Protein AF-0000000087158265 (afdb_homodimer)

Solvent-accessible surface area (backbone atoms only — not comparable to full-atom values): 19692 Å² total; per-residue (Å²): 122,73,77,54,75,58,52,59,52,48,41,54,47,39,35,37,50,38,32,51,54,51,48,52,52,49,49,62,71,27,52,88,71,77,49,52,70,72,49,42,55,53,46,56,50,34,72,73,48,64,52,41,40,54,71,54,51,15,62,76,66,71,44,55,62,67,60,44,49,53,49,48,52,53,36,35,74,72,51,41,32,46,76,43,61,33,90,88,47,64,87,42,45,19,38,30,66,26,80,85,28,44,66,58,49,52,54,49,47,53,52,51,50,52,51,52,51,50,34,50,58,93,57,55,67,69,35,50,50,36,25,43,52,44,39,51,52,28,38,51,37,46,49,56,59,50,64,72,64,51,73,77,72,70,72,74,71,69,72,72,72,68,72,80,73,75,74,69,78,72,74,81,78,132,122,74,75,56,73,58,51,58,52,47,41,56,48,40,35,38,50,38,32,50,54,51,49,53,51,50,49,61,70,27,52,90,71,74,48,52,69,72,51,43,55,54,47,56,51,35,72,74,48,63,52,40,40,54,71,54,49,14,62,75,66,70,45,54,63,67,59,46,48,54,48,48,52,53,36,36,75,70,52,42,33,46,76,43,60,33,90,88,48,64,88,40,45,19,38,30,66,26,81,84,30,45,66,60,48,53,53,49,48,53,52,50,49,52,51,54,50,51,32,51,59,96,57,55,67,69,37,50,51,36,24,42,53,45,39,51,52,28,38,53,36,48,50,57,59,48,64,72,63,51,74,77,74,72,72,75,70,69,72,72,72,69,72,79,72,78,77,73,77,75,70,80,78,130

pLDDT: mean 79.19, std 23.06, range [24.22, 96.56]

Organism: NCBI:txid2511166

Foldseek 3Di:
DPPPVVVVVVVVVVVVVLVVVVLVVVCVVCVVVVAHPVLLLLLLVCLVPPFDWLVVSCVVSVHDSVVSVVSLVVCVVVQQKDWAADPVHRVTITIGGHPVCNVVSVVVNVVVVVVVCVSCPPPDPVRVVVVVVVVVVVVVVVVVVVVVPPPPPPVPPPVPPPPPPPPPPDPPDD/DPPPVVVVVVVVVVVVVLVVVVLVVVCVVCVVVVAHPVLLLLLLVCLVPPFDWLVVSCVVSVHDSVVSVVSLVVCVVVQQKDWAADPVHRVTITIGGHPVCNVVSVVVNVVVVVVVCVSCPPPDPVRVVVVVVVVVVVVVVVVVVVVVPPPPPPVPPPVPPPPPPPPDPPPPDD

InterPro domains:
  IPR000835 MarR-type HTH domain [PF12802] (33-91)
  IPR000835 MarR-type HTH domain [PR00598] (52-68)
  IPR000835 MarR-type HTH domain [PR00598] (69-84)
  IPR000835 MarR-type HTH domain [PR00598] (88-104)
  IPR000835 MarR-type HTH domain [PS50995] (8-144)
  IPR000835 MarR-type HTH domain [SM00347] (28-128)
  IPR023187 Transcriptional regulator MarR-type, conserved site [PS01117] (67-101)
  IPR036388 Winged helix-like DNA-binding domain superfamily [G3DSA:1.10.10.10] (2-147)
  IPR036390 Winged helix DNA-binding domain superfamily [SSF46785] (4-145)

Secondary structure (DSSP, 8-state):
---HHHHHHHHHHHHHHHHHHHHHHHHHHHGGGT--HHHHHHHHHHHHSTTEEHHHHHHHHT--HHHHHHHHHHHHHTTSEEEEE-SS-TTSEEEEE-HHHHHHHHHHHHHHHHHHHHHTTT--HHHHHHHHHHHHHHHHHHHHHHHTT--S----------------------/---HHHHHHHHHHHHHHHHHHHHHHHHHHHGGGT--HHHHHHHHHHHHSTTEEHHHHHHHHT--HHHHHHHHHHHHHTTSEEEEE-SS-TTSEEEEE-HHHHHHHHHHHHHHHHHHHHHTTT--HHHHHHHHHHHHHHHHHHHHHHHTT-------------------------

Sequence (348 aa):
MVEQPDWDLRLGYLIHDVSRLRRMMFDRALAPLGITRSQWWVLAFISRKDGLPQTQLANELDVGKVAVGALIDRLEASGFVLRQADPVDRRVKRVYVTKQARGFLEKLRKETDKFNAKIVNGIDRKQLEAASEALLAMKHNLIAMSDGETPSGANDEEEEAQPAKTRKKKRAAAMVEQPDWDLRLGYLIHDVSRLRRMMFDRALAPLGITRSQWWVLAFISRKDGLPQTQLANELDVGKVAVGALIDRLEASGFVLRQADPVDRRVKRVYVTKQARGFLEKLRKETDKFNAKIVNGIDRKQLEAASEALLAMKHNLIAMSDGETPSGANDEEEEAQPAKTRKKKRAAA

Structure (mmCIF, N/CA/C/O backbone):
data_AF-0000000087158265-model_v1
#
loop_
_entity.id
_entity.type
_entity.pdbx_description
1 polymer 'Transcriptional regulator SlyA'
#
loop_
_atom_site.group_PDB
_atom_site.id
_atom_site.type_symbol
_atom_site.label_atom_id
_atom_site.label_alt_id
_atom_site.label_comp_id
_atom_site.label_asym_id
_atom_site.label_entity_id
_atom_site.label_seq_id
_atom_site.pdbx_PDB_ins_code
_atom_site.Cartn_x
_atom_site.Cartn_y
_atom_site.Cartn_z
_atom_site.occupancy
_atom_site.B_iso_or_equiv
_atom_site.auth_seq_id
_atom_site.auth_comp_id
_atom_site.auth_asym_id
_atom_site.auth_atom_id
_atom_site.pdbx_PDB_model_num
ATOM 1 N N . MET A 1 1 ? -1.457 9.461 27.625 1 24.89 1 MET A N 1
ATOM 2 C CA . MET A 1 1 ? -2.342 9.258 26.484 1 24.89 1 MET A CA 1
ATOM 3 C C . MET A 1 1 ? -1.551 9.25 25.172 1 24.89 1 MET A C 1
ATOM 5 O O . MET A 1 1 ? -0.838 10.203 24.875 1 24.89 1 MET A O 1
ATOM 9 N N . VAL A 1 2 ? -0.815 8.344 24.859 1 34.12 2 VAL A N 1
ATOM 10 C CA . VAL A 1 2 ? 0.158 8.344 23.766 1 34.12 2 VAL A CA 1
ATOM 11 C C . VAL A 1 2 ? -0.365 9.18 22.609 1 34.12 2 VAL A C 1
ATOM 13 O O . VAL A 1 2 ? -1.521 9.039 22.203 1 34.12 2 VAL A O 1
ATOM 16 N N . GLU A 1 3 ? -0.149 10.352 22.516 1 41.91 3 GLU A N 1
ATOM 17 C CA . GLU A 1 3 ? -0.614 11.32 21.531 1 41.91 3 GLU A CA 1
ATOM 18 C C . GLU A 1 3 ? -0.96 10.641 20.203 1 41.91 3 GLU A C 1
ATOM 20 O O . GLU A 1 3 ? -0.087 10.07 19.547 1 41.91 3 GLU A O 1
ATOM 25 N N . GLN A 1 4 ? -2.014 9.766 20.234 1 48 4 GLN A N 1
ATOM 26 C CA . GLN A 1 4 ? -2.779 8.75 19.531 1 48 4 GLN A CA 1
ATOM 27 C C . GLN A 1 4 ? -2.764 9 18.016 1 48 4 GLN A C 1
ATOM 29 O O . GLN A 1 4 ? -2.564 8.07 17.234 1 48 4 GLN A O 1
ATOM 34 N N . PRO A 1 5 ? -3.352 10.312 17.781 1 52.31 5 PRO A N 1
ATOM 35 C CA . PRO A 1 5 ? -3.764 10.531 16.391 1 52.31 5 PRO A CA 1
ATOM 36 C C . PRO A 1 5 ? -2.605 10.406 15.398 1 52.31 5 PRO A C 1
ATOM 38 O O . PRO A 1 5 ? -2.793 9.906 14.281 1 52.31 5 PRO A O 1
ATOM 41 N N . ASP A 1 6 ? -1.264 10.547 16 1 63.97 6 ASP A N 1
ATOM 42 C CA . ASP A 1 6 ? -0.137 10.664 15.086 1 63.97 6 ASP A CA 1
ATOM 43 C C . ASP A 1 6 ? 0.346 9.289 14.633 1 63.97 6 ASP A C 1
ATOM 45 O O . ASP A 1 6 ? 0.754 9.117 13.477 1 63.97 6 ASP A O 1
ATOM 49 N N . TRP A 1 7 ? -0.01 8.375 15.586 1 62.16 7 TRP A N 1
ATOM 50 C CA . TRP A 1 7 ? 0.546 7.074 15.242 1 62.16 7 TRP A CA 1
ATOM 51 C C . TRP A 1 7 ? -0.277 6.398 14.148 1 62.16 7 TRP A C 1
ATOM 53 O O . TRP A 1 7 ? 0.271 5.703 13.289 1 62.16 7 TRP A O 1
ATOM 63 N N . ASP A 1 8 ? -1.667 6.645 14.242 1 68.81 8 ASP A N 1
ATOM 64 C CA . ASP A 1 8 ? -2.553 6.023 13.266 1 68.81 8 ASP A CA 1
ATOM 65 C C . ASP A 1 8 ? -2.287 6.57 11.859 1 68.81 8 ASP A C 1
ATOM 67 O O . ASP A 1 8 ? -2.305 5.82 10.883 1 68.81 8 ASP A O 1
ATOM 71 N N . LEU A 1 9 ? -1.971 7.875 11.93 1 73.12 9 LEU A N 1
ATOM 72 C CA . LEU A 1 9 ? -1.631 8.492 10.656 1 73.12 9 LEU A CA 1
ATOM 73 C C . LEU A 1 9 ? -0.303 7.957 10.125 1 73.12 9 LEU A C 1
ATOM 75 O O . LEU A 1 9 ? -0.178 7.652 8.938 1 73.12 9 LEU A O 1
ATOM 79 N N . ARG A 1 10 ? 0.55 7.777 11.047 1 79.31 10 ARG A N 1
ATOM 80 C CA . ARG A 1 10 ? 1.88 7.309 10.672 1 79.31 10 ARG A CA 1
ATOM 81 C C . ARG A 1 10 ? 1.828 5.875 10.148 1 79.31 10 ARG A C 1
ATOM 83 O O . ARG A 1 10 ? 2.527 5.535 9.195 1 79.31 10 ARG A O 1
ATOM 90 N N . LEU A 1 11 ? 0.935 5.039 10.773 1 89.31 11 LEU A N 1
ATOM 91 C CA . LEU A 1 11 ? 0.813 3.654 10.328 1 89.31 11 LEU A CA 1
ATOM 92 C C . LEU A 1 11 ? 0.243 3.584 8.914 1 89.31 11 LEU A C 1
ATOM 94 O O . LEU A 1 11 ? 0.73 2.816 8.086 1 89.31 11 LEU A O 1
ATOM 98 N N . GLY A 1 12 ? -0.76 4.422 8.641 1 90.38 12 GLY A N 1
ATOM 99 C CA . GLY A 1 12 ? -1.324 4.477 7.301 1 90.38 12 GLY A CA 1
ATOM 100 C C . GLY A 1 12 ? -0.311 4.875 6.242 1 90.38 12 GLY A C 1
ATOM 101 O O . GLY A 1 12 ? -0.263 4.273 5.168 1 90.38 12 GLY A O 1
ATOM 102 N N . TYR A 1 13 ? 0.513 5.758 6.602 1 87 13 TYR A N 1
ATOM 103 C CA . TYR A 1 13 ? 1.537 6.223 5.672 1 87 13 TYR A CA 1
ATOM 104 C C . TYR A 1 13 ? 2.609 5.164 5.465 1 87 13 TYR A C 1
ATOM 106 O O . TYR A 1 13 ? 3.082 4.961 4.344 1 87 13 TYR A O 1
ATOM 114 N N . LEU A 1 14 ? 2.984 4.484 6.539 1 91.75 14 LEU A N 1
ATOM 115 C CA . LEU A 1 14 ? 3.975 3.42 6.422 1 91.75 14 LEU A CA 1
ATOM 116 C C . LEU A 1 14 ? 3.471 2.307 5.508 1 91.75 14 LEU A C 1
ATOM 118 O O . LEU A 1 14 ? 4.223 1.797 4.672 1 91.75 14 LEU A O 1
ATOM 122 N N . ILE A 1 15 ? 2.188 1.992 5.699 1 95.69 15 ILE A N 1
ATOM 123 C CA . ILE A 1 15 ? 1.583 0.972 4.852 1 95.69 15 ILE A CA 1
ATOM 124 C C . ILE A 1 15 ? 1.64 1.415 3.391 1 95.69 15 ILE A C 1
ATOM 126 O O . ILE A 1 15 ? 2.025 0.638 2.514 1 95.69 15 ILE A O 1
ATOM 130 N N . HIS A 1 16 ? 1.34 2.619 3.166 1 93.19 16 HIS A N 1
ATOM 131 C CA . HIS A 1 16 ? 1.361 3.184 1.821 1 93.19 16 HIS A CA 1
ATOM 132 C C . HIS A 1 16 ? 2.775 3.197 1.251 1 93.19 16 HIS A C 1
ATOM 134 O O . HIS A 1 16 ? 2.998 2.766 0.117 1 93.19 16 HIS A O 1
ATOM 140 N N . ASP A 1 17 ? 3.727 3.701 1.979 1 91.69 17 ASP A N 1
ATOM 141 C CA . ASP A 1 17 ? 5.102 3.842 1.508 1 91.69 17 ASP A CA 1
ATOM 142 C C . ASP A 1 17 ? 5.707 2.48 1.175 1 91.69 17 ASP A C 1
ATOM 144 O O . ASP A 1 17 ? 6.336 2.314 0.127 1 91.69 17 ASP A O 1
ATOM 148 N N . VAL A 1 18 ? 5.527 1.544 2.084 1 95.81 18 VAL A N 1
ATOM 149 C CA . VAL A 1 18 ? 6.094 0.218 1.867 1 95.81 18 VAL A CA 1
ATOM 150 C C . VAL A 1 18 ? 5.449 -0.429 0.645 1 95.81 18 VAL A C 1
ATOM 152 O O . VAL A 1 18 ? 6.137 -1.028 -0.185 1 95.81 18 VAL A O 1
ATOM 155 N N . SER A 1 19 ? 4.121 -0.304 0.563 1 96.06 19 SER A N 1
ATOM 156 C CA . SER A 1 19 ? 3.43 -0.833 -0.607 1 96.06 19 SER A CA 1
ATOM 157 C C . SER A 1 19 ? 3.965 -0.215 -1.894 1 96.06 19 SER A C 1
ATOM 159 O O . SER A 1 19 ? 4.262 -0.929 -2.855 1 96.06 19 SER A O 1
ATOM 161 N N . ARG A 1 20 ? 4.109 1.07 -1.943 1 93.25 20 ARG A N 1
ATOM 162 C CA . ARG A 1 20 ? 4.586 1.794 -3.117 1 93.25 20 ARG A CA 1
ATOM 163 C C . ARG A 1 20 ? 6.008 1.378 -3.477 1 93.25 20 ARG A C 1
ATOM 165 O O . ARG A 1 20 ? 6.297 1.069 -4.637 1 93.25 20 ARG A O 1
ATOM 172 N N . LEU A 1 21 ? 6.898 1.39 -2.523 1 93.69 21 LEU A N 1
ATOM 173 C CA . LEU A 1 21 ? 8.297 1.051 -2.76 1 93.69 21 LEU A CA 1
ATOM 174 C C . LEU A 1 21 ? 8.438 -0.39 -3.238 1 93.69 21 LEU A C 1
ATOM 176 O O . LEU A 1 21 ? 9.219 -0.675 -4.145 1 93.69 21 LEU A O 1
ATOM 180 N N . ARG A 1 22 ? 7.711 -1.299 -2.613 1 93.62 22 ARG A N 1
ATOM 181 C CA . ARG A 1 22 ? 7.711 -2.688 -3.061 1 93.62 22 ARG A CA 1
ATOM 182 C C . ARG A 1 22 ? 7.242 -2.797 -4.508 1 93.62 22 ARG A C 1
ATOM 184 O O . ARG A 1 22 ? 7.855 -3.498 -5.316 1 93.62 22 ARG A O 1
ATOM 191 N N . ARG A 1 23 ? 6.148 -2.119 -4.809 1 92.44 23 ARG A N 1
ATOM 192 C CA . ARG A 1 23 ? 5.609 -2.143 -6.164 1 92.44 23 ARG A CA 1
ATOM 193 C C . ARG A 1 23 ? 6.641 -1.641 -7.172 1 92.44 23 ARG A C 1
ATOM 195 O O . ARG A 1 23 ? 6.832 -2.248 -8.227 1 92.44 23 ARG A O 1
ATOM 202 N N . MET A 1 24 ? 7.242 -0.582 -6.871 1 91.25 24 MET A N 1
ATOM 203 C CA . MET A 1 24 ? 8.258 -0.01 -7.75 1 91.25 24 MET A CA 1
ATOM 204 C C . MET A 1 24 ? 9.383 -1.004 -7.996 1 91.25 24 MET A C 1
ATOM 206 O O . MET A 1 24 ? 9.844 -1.166 -9.133 1 91.25 24 MET A O 1
ATOM 210 N N . MET A 1 25 ? 9.805 -1.638 -6.973 1 88.62 25 MET A N 1
ATOM 211 C CA . MET A 1 25 ? 10.891 -2.604 -7.078 1 88.62 25 MET A CA 1
ATOM 212 C C . MET A 1 25 ? 10.484 -3.791 -7.949 1 88.62 25 MET A C 1
ATOM 214 O O . MET A 1 25 ? 11.242 -4.219 -8.82 1 88.62 25 MET A O 1
ATOM 218 N N . PHE A 1 26 ? 9.32 -4.293 -7.727 1 89.19 26 PHE A N 1
ATOM 219 C CA . PHE A 1 26 ? 8.852 -5.434 -8.5 1 89.19 26 PHE A CA 1
ATOM 220 C C . PHE A 1 26 ? 8.602 -5.039 -9.953 1 89.19 26 PHE A C 1
ATOM 222 O O . PHE A 1 26 ? 8.906 -5.805 -10.867 1 89.19 26 PHE A O 1
ATOM 229 N N . ASP A 1 27 ? 8.039 -3.855 -10.133 1 89.12 27 ASP A N 1
ATOM 230 C CA . ASP A 1 27 ? 7.84 -3.379 -11.492 1 89.12 27 ASP A CA 1
ATOM 231 C C . ASP A 1 27 ? 9.164 -3.324 -12.258 1 89.12 27 ASP A C 1
ATOM 233 O O . ASP A 1 27 ? 9.242 -3.75 -13.406 1 89.12 27 ASP A O 1
ATOM 237 N N . ARG A 1 28 ? 10.117 -2.844 -11.57 1 86.56 28 ARG A N 1
ATOM 238 C CA . ARG A 1 28 ? 11.438 -2.758 -12.188 1 86.56 28 ARG A CA 1
ATOM 239 C C . ARG A 1 28 ? 11.984 -4.145 -12.516 1 86.56 28 ARG A C 1
ATOM 241 O O . ARG A 1 28 ? 12.539 -4.359 -13.594 1 86.56 28 ARG A O 1
ATOM 248 N N . ALA A 1 29 ? 11.828 -5.074 -11.625 1 83.38 29 ALA A N 1
ATOM 249 C CA . ALA A 1 29 ? 12.352 -6.426 -11.797 1 83.38 29 ALA A CA 1
ATOM 250 C C . ALA A 1 29 ? 11.594 -7.18 -12.883 1 83.38 29 ALA A C 1
ATOM 252 O O . ALA A 1 29 ? 12.172 -8.008 -13.594 1 83.38 29 ALA A O 1
ATOM 253 N N . LEU A 1 30 ? 10.281 -6.883 -13.078 1 86.69 30 LEU A N 1
ATOM 254 C CA . LEU A 1 30 ? 9.422 -7.668 -13.953 1 86.69 30 LEU A CA 1
ATOM 255 C C . LEU A 1 30 ? 9.336 -7.031 -15.336 1 86.69 30 LEU A C 1
ATOM 257 O O . LEU A 1 30 ? 8.953 -7.691 -16.312 1 86.69 30 LEU A O 1
ATOM 261 N N . ALA A 1 31 ? 9.781 -5.773 -15.438 1 86.88 31 ALA A N 1
ATOM 262 C CA . ALA A 1 31 ? 9.648 -5.004 -16.672 1 86.88 31 ALA A CA 1
ATOM 263 C C . ALA A 1 31 ? 10.336 -5.711 -17.844 1 86.88 31 ALA A C 1
ATOM 265 O O . ALA A 1 31 ? 9.742 -5.902 -18.906 1 86.88 31 ALA A O 1
ATOM 266 N N . PRO A 1 32 ? 11.5 -6.199 -17.656 1 84.19 32 PRO A N 1
ATOM 267 C CA . PRO A 1 32 ? 12.18 -6.848 -18.781 1 84.19 32 PRO A CA 1
ATOM 268 C C . PRO A 1 32 ? 11.477 -8.125 -19.234 1 84.19 32 PRO A C 1
ATOM 270 O O . PRO A 1 32 ? 11.719 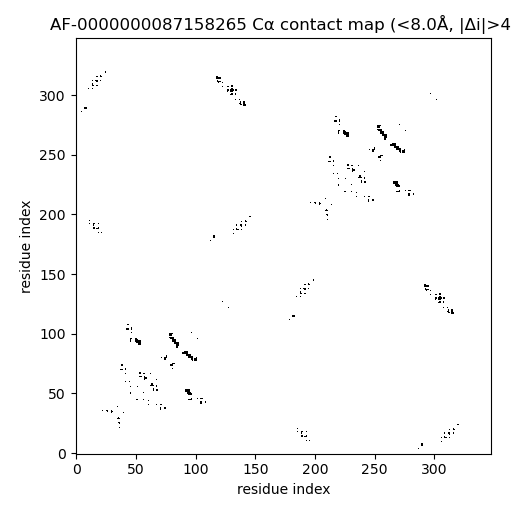-8.609 -20.344 1 84.19 32 PRO A O 1
ATOM 273 N N . LEU A 1 33 ? 10.57 -8.672 -18.453 1 81.75 33 LEU A N 1
ATOM 274 C CA . LEU A 1 33 ? 9.938 -9.953 -18.719 1 81.75 33 LEU A CA 1
ATOM 275 C C . LEU A 1 33 ? 8.555 -9.758 -19.344 1 81.75 33 LEU A C 1
ATOM 277 O O . LEU A 1 33 ? 7.922 -10.727 -19.766 1 81.75 33 LEU A O 1
ATOM 281 N N . GLY A 1 34 ? 8.086 -8.508 -19.328 1 84 34 GLY A N 1
ATOM 282 C CA . GLY A 1 34 ? 6.77 -8.227 -19.859 1 84 34 GLY A CA 1
ATOM 283 C C . GLY A 1 34 ? 5.645 -8.789 -19 1 84 34 GLY A C 1
ATOM 284 O O . GLY A 1 34 ? 4.57 -9.102 -19.516 1 84 34 GLY A O 1
ATOM 285 N N . ILE A 1 35 ? 5.852 -9.156 -17.781 1 87.12 35 ILE A N 1
ATOM 286 C CA . ILE A 1 35 ? 4.879 -9.688 -16.828 1 87.12 35 ILE A CA 1
ATOM 287 C C . ILE A 1 35 ? 4.516 -8.609 -15.812 1 87.12 35 ILE A C 1
ATOM 289 O O . ILE A 1 35 ? 5.391 -7.926 -15.273 1 87.12 35 ILE A O 1
ATOM 293 N N . THR A 1 36 ? 3.229 -8.414 -15.578 1 88.38 36 THR A N 1
ATOM 294 C CA . THR A 1 36 ? 2.777 -7.469 -14.562 1 88.38 36 THR A CA 1
ATOM 295 C C . THR A 1 36 ? 2.869 -8.078 -13.172 1 88.38 36 THR A C 1
ATOM 297 O O . THR A 1 36 ? 3.029 -9.297 -13.031 1 88.38 36 THR A O 1
ATOM 300 N N . ARG A 1 37 ? 2.756 -7.262 -12.211 1 88.38 37 ARG A N 1
ATOM 301 C CA . ARG A 1 37 ? 2.795 -7.734 -10.836 1 88.38 37 ARG A CA 1
ATOM 302 C C . ARG A 1 37 ? 1.629 -8.672 -10.539 1 88.38 37 ARG A C 1
ATOM 304 O O . ARG A 1 37 ? 1.789 -9.672 -9.836 1 88.38 37 ARG A O 1
ATOM 311 N N . SER A 1 38 ? 0.475 -8.305 -11.086 1 87 38 SER A N 1
ATOM 312 C CA . SER A 1 38 ? -0.695 -9.148 -10.867 1 87 38 SER A CA 1
ATOM 313 C C . SER A 1 38 ? -0.513 -10.523 -11.508 1 87 38 SER A C 1
ATOM 315 O O . SER A 1 38 ? -0.907 -11.539 -10.93 1 87 38 SER A O 1
ATOM 317 N N . GLN A 1 39 ? 0.058 -10.484 -12.648 1 87.94 39 GLN A N 1
ATOM 318 C CA . GLN A 1 39 ? 0.358 -11.75 -13.312 1 87.94 39 GLN A CA 1
ATOM 319 C C . GLN A 1 39 ? 1.394 -12.547 -12.531 1 87.94 39 GLN A C 1
ATOM 321 O O . GLN A 1 39 ? 1.263 -13.766 -12.383 1 87.94 39 GLN A O 1
ATOM 326 N N . TRP A 1 40 ? 2.352 -11.867 -12.062 1 88.25 40 TRP A N 1
ATOM 327 C CA . TRP A 1 40 ? 3.393 -12.531 -11.281 1 88.25 40 TRP A CA 1
ATOM 328 C C . TRP A 1 40 ? 2.809 -13.164 -10.023 1 88.25 40 TRP A C 1
ATOM 330 O O . TRP A 1 40 ? 3.176 -14.289 -9.656 1 88.25 40 TRP A O 1
ATOM 340 N N . TRP A 1 41 ? 1.959 -12.445 -9.422 1 84.62 41 TRP A N 1
ATOM 341 C CA . TRP A 1 41 ? 1.339 -12.953 -8.203 1 84.62 41 TRP A CA 1
ATOM 342 C C . TRP A 1 41 ? 0.674 -14.305 -8.453 1 84.62 41 TRP A C 1
ATOM 344 O O . TRP A 1 41 ? 0.888 -15.258 -7.699 1 84.62 41 TRP A O 1
ATOM 354 N N . VAL A 1 42 ? -0.017 -14.391 -9.477 1 86.69 42 VAL A N 1
ATOM 355 C CA . VAL A 1 42 ? -0.711 -15.625 -9.82 1 86.69 42 VAL A CA 1
ATOM 356 C C . VAL A 1 42 ? 0.304 -16.703 -10.227 1 86.69 42 VAL A C 1
ATOM 358 O O . VAL A 1 42 ? 0.229 -17.844 -9.766 1 86.69 42 VAL A O 1
ATOM 361 N N . LEU A 1 43 ? 1.269 -16.281 -10.969 1 89.5 43 LEU A N 1
ATOM 362 C CA . LEU A 1 43 ? 2.281 -17.203 -11.469 1 89.5 43 LEU A CA 1
ATOM 363 C C . LEU A 1 43 ? 3.121 -17.766 -10.328 1 89.5 43 LEU A C 1
ATOM 365 O O . LEU A 1 43 ? 3.471 -18.953 -10.328 1 89.5 43 LEU A O 1
ATOM 369 N N . ALA A 1 44 ? 3.436 -16.875 -9.469 1 85.5 44 ALA A N 1
ATOM 370 C CA . ALA A 1 44 ? 4.25 -17.297 -8.328 1 85.5 44 ALA A CA 1
ATOM 371 C C . ALA A 1 44 ? 3.529 -18.344 -7.5 1 85.5 44 ALA A C 1
ATOM 373 O O . ALA A 1 44 ? 4.156 -19.297 -7 1 85.5 44 ALA A O 1
ATOM 374 N N . PHE A 1 45 ? 2.297 -18.156 -7.348 1 83.25 45 PHE A N 1
ATOM 375 C CA . PHE A 1 45 ? 1.512 -19.109 -6.582 1 83.25 45 PHE A CA 1
ATOM 376 C C . PHE A 1 45 ? 1.388 -20.438 -7.332 1 83.25 45 PHE A C 1
ATOM 378 O O . PHE A 1 45 ? 1.599 -21.5 -6.758 1 83.25 45 PHE A O 1
ATOM 385 N N . ILE A 1 46 ? 1.119 -20.391 -8.625 1 86.69 46 ILE A N 1
ATOM 386 C CA . ILE A 1 46 ? 0.951 -21.578 -9.438 1 86.69 46 ILE A CA 1
ATOM 387 C C . ILE A 1 46 ? 2.273 -22.344 -9.523 1 86.69 46 ILE A C 1
ATOM 389 O O . ILE A 1 46 ? 2.291 -23.562 -9.555 1 86.69 46 ILE A O 1
ATOM 393 N N . SER A 1 47 ? 3.332 -21.609 -9.586 1 84.88 47 SER A N 1
ATOM 394 C CA . SER A 1 47 ? 4.652 -22.219 -9.711 1 84.88 47 SER A CA 1
ATOM 395 C C . SER A 1 47 ? 5.008 -23.031 -8.469 1 84.88 47 SER A C 1
ATOM 397 O O . SER A 1 47 ? 5.832 -23.938 -8.531 1 84.88 47 SER A O 1
ATOM 399 N N . ARG A 1 48 ? 4.406 -22.672 -7.363 1 80 48 ARG A N 1
ATOM 400 C CA . ARG A 1 48 ? 4.668 -23.375 -6.109 1 80 48 ARG A CA 1
ATOM 401 C C . ARG A 1 48 ? 3.707 -24.547 -5.922 1 80 48 ARG A C 1
ATOM 403 O O . ARG A 1 48 ? 4.059 -25.547 -5.312 1 80 48 ARG A O 1
ATOM 410 N N . LYS A 1 49 ? 2.496 -24.391 -6.328 1 82.94 49 LYS A N 1
ATOM 411 C CA . LYS A 1 49 ? 1.456 -25.422 -6.277 1 82.94 49 LYS A CA 1
ATOM 412 C C . LYS A 1 49 ? 0.847 -25.641 -7.66 1 82.94 49 LYS A C 1
ATOM 414 O O . LYS A 1 49 ? -0.234 -25.141 -7.961 1 82.94 49 LYS A O 1
ATOM 419 N N . ASP A 1 50 ? 1.533 -26.484 -8.422 1 86.62 50 ASP A N 1
ATOM 420 C CA . ASP A 1 50 ? 1.123 -26.75 -9.797 1 86.62 50 ASP A CA 1
ATOM 421 C C . ASP A 1 50 ? -0.12 -27.641 -9.836 1 86.62 50 ASP A C 1
ATOM 423 O O . ASP A 1 50 ? -0.275 -28.547 -9.016 1 86.62 50 ASP A O 1
ATOM 427 N N . GLY A 1 51 ? -1.032 -27.266 -10.727 1 91.81 51 GLY A N 1
ATOM 428 C CA . GLY A 1 51 ? -2.188 -28.109 -10.969 1 91.81 51 GLY A CA 1
ATOM 429 C C . GLY A 1 51 ? -3.352 -27.812 -10.039 1 91.81 51 GLY A C 1
ATOM 430 O O . GLY A 1 51 ? -4.211 -28.656 -9.812 1 91.81 51 GLY A O 1
ATOM 431 N N . LEU A 1 52 ? -3.402 -26.703 -9.438 1 90.88 52 LEU A N 1
ATOM 432 C CA . LEU A 1 52 ? -4.527 -26.312 -8.594 1 90.88 52 LEU A CA 1
ATOM 433 C C . LEU A 1 52 ? -5.75 -25.969 -9.445 1 90.88 52 LEU A C 1
ATOM 435 O O . LEU A 1 52 ? -5.617 -25.375 -10.516 1 90.88 52 LEU A O 1
ATOM 439 N N . PRO A 1 53 ? -6.938 -26.344 -8.875 1 94.44 53 PRO A N 1
ATOM 440 C CA . PRO A 1 53 ? -8.148 -25.844 -9.523 1 94.44 53 PRO A CA 1
ATOM 441 C C . PRO A 1 53 ? -8.227 -24.312 -9.539 1 94.44 53 PRO A C 1
ATOM 443 O O . PRO A 1 53 ? -7.797 -23.656 -8.586 1 94.44 53 PRO A O 1
ATOM 446 N N . GLN A 1 54 ? -8.742 -23.766 -10.625 1 92.69 54 GLN A N 1
ATOM 447 C CA . GLN A 1 54 ? -8.867 -22.328 -10.75 1 92.69 54 GLN A CA 1
ATOM 448 C C . GLN A 1 54 ? -9.617 -21.734 -9.57 1 92.69 54 GLN A C 1
ATOM 450 O O . GLN A 1 54 ? -9.258 -20.656 -9.07 1 92.69 54 GLN A O 1
ATOM 455 N N . THR A 1 55 ? -10.641 -22.422 -9.109 1 91 55 THR A N 1
ATOM 456 C CA . THR A 1 55 ? -11.445 -21.953 -7.984 1 91 55 THR A CA 1
ATOM 457 C C . THR A 1 55 ? -10.609 -21.891 -6.711 1 91 55 THR A C 1
ATOM 459 O O . THR A 1 55 ? -10.742 -20.953 -5.922 1 91 55 THR A O 1
ATOM 462 N N . GLN A 1 56 ? -9.805 -22.828 -6.516 1 90.19 56 GLN A N 1
ATOM 463 C CA . GLN A 1 56 ? -8.922 -22.859 -5.352 1 90.19 56 GLN A CA 1
ATOM 464 C C . GLN A 1 56 ? -7.871 -21.75 -5.438 1 90.19 56 GLN A C 1
ATOM 466 O O . GLN A 1 56 ? -7.504 -21.156 -4.422 1 90.19 56 GLN A O 1
ATOM 471 N N . LEU A 1 57 ? -7.387 -21.516 -6.641 1 88.31 57 LEU A N 1
ATOM 472 C CA . LEU A 1 57 ? -6.43 -20.438 -6.852 1 88.31 57 LEU A CA 1
ATOM 473 C C . LEU A 1 57 ? -7.02 -19.094 -6.434 1 88.31 57 LEU A C 1
ATOM 475 O O . LEU A 1 57 ? -6.348 -18.297 -5.773 1 88.31 57 LEU A O 1
ATOM 479 N N . ALA A 1 58 ? -8.266 -18.875 -6.789 1 88.06 58 ALA A N 1
ATOM 480 C CA . ALA A 1 58 ? -8.961 -17.641 -6.406 1 88.06 58 ALA A CA 1
ATOM 481 C C . ALA A 1 58 ? -9.039 -17.5 -4.891 1 88.06 58 ALA A C 1
ATOM 483 O O . ALA A 1 58 ? -8.781 -16.438 -4.344 1 88.06 58 ALA A O 1
ATOM 484 N N . ASN A 1 59 ? -9.312 -18.578 -4.191 1 84.44 59 ASN A N 1
ATOM 485 C CA . ASN A 1 59 ? -9.422 -18.609 -2.736 1 84.44 59 ASN A CA 1
ATOM 486 C C . ASN A 1 59 ? -8.07 -18.344 -2.068 1 84.44 59 ASN A C 1
ATOM 488 O O . ASN A 1 59 ? -7.984 -17.547 -1.133 1 84.44 59 ASN A O 1
ATOM 492 N N . GLU A 1 60 ? -7.074 -18.984 -2.607 1 80.31 60 GLU A N 1
ATOM 493 C CA . GLU A 1 60 ? -5.738 -18.859 -2.031 1 80.31 60 GLU A CA 1
ATOM 494 C C . GLU A 1 60 ? -5.191 -17.453 -2.213 1 80.31 60 GLU A C 1
ATOM 496 O O . GLU A 1 60 ? -4.473 -16.938 -1.349 1 80.31 60 GLU A O 1
ATOM 501 N N . LEU A 1 61 ? -5.496 -16.844 -3.307 1 79.69 61 LEU A N 1
ATOM 502 C CA . LEU A 1 61 ? -4.988 -15.516 -3.629 1 79.69 61 LEU A CA 1
ATOM 503 C C . LEU A 1 61 ? -5.902 -14.43 -3.068 1 79.69 61 LEU A C 1
ATOM 505 O O . LEU A 1 61 ? -5.562 -13.242 -3.1 1 79.69 61 LEU A O 1
ATOM 509 N N . ASP A 1 62 ? -7.004 -14.875 -2.547 1 76.88 62 ASP A N 1
ATOM 510 C CA . ASP A 1 62 ? -8.016 -13.953 -2.029 1 76.88 62 ASP A CA 1
ATOM 511 C C . ASP A 1 62 ? -8.406 -12.922 -3.08 1 76.88 62 ASP A C 1
ATOM 513 O O . ASP A 1 62 ? -8.398 -11.719 -2.811 1 76.88 62 ASP A O 1
ATOM 517 N N . VAL A 1 63 ? -8.625 -13.406 -4.219 1 77.31 63 VAL A N 1
ATOM 518 C CA . VAL A 1 63 ? -9.078 -12.609 -5.352 1 77.31 63 VAL A CA 1
ATOM 519 C C . VAL A 1 63 ? -10.359 -13.203 -5.93 1 77.31 63 VAL A C 1
ATOM 521 O O . VAL A 1 63 ? -10.617 -14.398 -5.77 1 77.31 63 VAL A O 1
ATOM 524 N N . GLY A 1 64 ? -11.203 -12.367 -6.48 1 82.12 64 GLY A N 1
ATOM 525 C CA . GLY A 1 64 ? -12.43 -12.836 -7.098 1 82.12 64 GLY A CA 1
ATOM 526 C C . GLY A 1 64 ? -12.188 -13.805 -8.242 1 82.12 64 GLY A C 1
ATOM 527 O O . GLY A 1 64 ? -11.195 -13.688 -8.961 1 82.12 64 GLY A O 1
ATOM 528 N N . LYS A 1 65 ? -13.141 -14.711 -8.406 1 89.56 65 LYS A N 1
ATOM 529 C CA . LYS A 1 65 ? -13.047 -15.734 -9.438 1 89.56 65 LYS A CA 1
ATOM 530 C C . LYS A 1 65 ? -12.93 -15.117 -10.828 1 89.56 65 LYS A C 1
ATOM 532 O O . LYS A 1 65 ? -12.148 -15.586 -11.656 1 89.56 65 LYS A O 1
ATOM 537 N N . VAL A 1 66 ? -13.641 -14.094 -11.016 1 89.19 66 VAL A N 1
ATOM 538 C CA . VAL A 1 66 ? -13.656 -13.422 -12.312 1 89.19 66 VAL A CA 1
ATOM 539 C C . VAL A 1 66 ? -12.281 -12.828 -12.594 1 89.19 66 VAL A C 1
ATOM 541 O O . VAL A 1 66 ? -11.734 -13.008 -13.688 1 89.19 66 VAL A O 1
ATOM 544 N N . ALA A 1 67 ? -11.68 -12.203 -11.617 1 88.56 67 ALA A N 1
ATOM 545 C CA . ALA A 1 67 ? -10.383 -11.547 -11.773 1 88.56 67 ALA A CA 1
ATOM 546 C C . ALA A 1 67 ? -9.281 -12.578 -12 1 88.56 67 ALA A C 1
ATOM 548 O O . ALA A 1 67 ? -8.414 -12.383 -12.859 1 88.56 67 ALA A O 1
ATOM 549 N N . VAL A 1 68 ? -9.352 -13.625 -11.312 1 91.44 68 VAL A N 1
ATOM 550 C CA . VAL A 1 68 ? -8.352 -14.672 -11.469 1 91.44 68 VAL A CA 1
ATOM 551 C C . VAL A 1 68 ? -8.461 -15.305 -12.859 1 91.44 68 VAL A C 1
ATOM 553 O O . VAL A 1 68 ? -7.449 -15.602 -13.492 1 91.44 68 VAL A O 1
ATOM 556 N N . GLY A 1 69 ? -9.68 -15.523 -13.312 1 94.06 69 GLY A N 1
ATOM 557 C CA . GLY A 1 69 ? -9.891 -16.062 -14.648 1 94.06 69 GLY A CA 1
ATOM 558 C C . GLY A 1 69 ? -9.258 -15.203 -15.734 1 94.06 69 GLY A C 1
ATOM 559 O O . GLY A 1 69 ? -8.594 -15.727 -16.625 1 94.06 69 GLY A O 1
ATOM 560 N N . ALA A 1 70 ? -9.508 -13.914 -15.578 1 94.44 70 ALA A N 1
ATOM 561 C CA . ALA A 1 70 ? -8.945 -12.984 -16.547 1 94.44 70 ALA A CA 1
ATOM 562 C C . ALA A 1 70 ? -7.422 -13.023 -16.531 1 94.44 70 ALA A C 1
ATOM 564 O O . ALA A 1 70 ? -6.777 -12.953 -17.578 1 94.44 70 ALA A O 1
ATOM 565 N N . LEU A 1 71 ? -6.871 -13.102 -15.398 1 92.94 71 LEU A N 1
ATOM 566 C CA . LEU A 1 71 ? -5.422 -13.18 -15.266 1 92.94 71 LEU A CA 1
ATOM 567 C C . LEU A 1 71 ? -4.883 -14.469 -15.875 1 92.94 71 LEU A C 1
ATOM 569 O O . LEU A 1 71 ? -3.865 -14.453 -16.578 1 92.94 71 LEU A O 1
ATOM 573 N N . ILE A 1 72 ? -5.578 -15.516 -15.648 1 94.25 72 ILE A N 1
ATOM 574 C CA . ILE A 1 72 ? -5.164 -16.797 -16.188 1 94.25 72 ILE A CA 1
ATOM 575 C C . ILE A 1 72 ? -5.277 -16.781 -17.703 1 94.25 72 ILE A C 1
ATOM 577 O O . ILE A 1 72 ? -4.418 -17.328 -18.406 1 94.25 72 ILE A O 1
ATOM 581 N N . ASP A 1 73 ? -6.371 -16.141 -18.234 1 95.5 73 ASP A N 1
ATOM 582 C CA . ASP A 1 73 ? -6.527 -15.992 -19.672 1 95.5 73 ASP A CA 1
ATOM 583 C C . ASP A 1 73 ? -5.297 -15.328 -20.297 1 95.5 73 ASP A C 1
ATOM 585 O O . ASP A 1 73 ? -4.766 -15.805 -21.297 1 95.5 73 ASP A O 1
ATOM 589 N N . ARG A 1 74 ? -4.824 -14.328 -19.672 1 93.94 74 ARG A N 1
ATOM 590 C CA . ARG A 1 74 ? -3.672 -13.586 -20.172 1 93.94 74 ARG A CA 1
ATOM 591 C C . ARG A 1 74 ? -2.398 -14.422 -20.078 1 93.94 74 ARG A C 1
ATOM 593 O O . ARG A 1 74 ? -1.588 -14.422 -21.016 1 93.94 74 ARG A O 1
ATOM 600 N N . LEU A 1 75 ? -2.223 -15.125 -19.031 1 94.06 75 LEU A N 1
ATOM 601 C CA . LEU A 1 75 ? -1.039 -15.953 -18.828 1 94.06 75 LEU A CA 1
ATOM 602 C C . LEU A 1 75 ? -1.03 -17.125 -19.797 1 94.06 75 LEU A C 1
ATOM 604 O O . LEU A 1 75 ? 0.034 -17.562 -20.25 1 94.06 75 LEU A O 1
ATOM 608 N N . GLU A 1 76 ? -2.209 -17.672 -20.031 1 95.56 76 GLU A N 1
ATOM 609 C CA . GLU A 1 76 ? -2.33 -18.734 -21.031 1 95.56 76 GLU A CA 1
ATOM 610 C C . GLU A 1 76 ? -1.988 -18.234 -22.422 1 95.56 76 GLU A C 1
ATOM 612 O O . GLU A 1 76 ? -1.256 -18.891 -23.172 1 95.56 76 GLU A O 1
ATOM 617 N N . ALA A 1 77 ? -2.516 -17.078 -22.75 1 94.81 77 ALA A N 1
ATOM 618 C CA . ALA A 1 77 ? -2.246 -16.453 -24.047 1 94.81 77 ALA A CA 1
ATOM 619 C C . ALA A 1 77 ? -0.754 -16.203 -24.234 1 94.81 77 ALA A C 1
ATOM 621 O O . ALA A 1 77 ? -0.232 -16.312 -25.344 1 94.81 77 ALA A O 1
ATOM 622 N N . SER A 1 78 ? -0.015 -15.969 -23.156 1 91.94 78 SER A N 1
ATOM 623 C CA . SER A 1 78 ? 1.411 -15.664 -23.219 1 91.94 78 SER A CA 1
ATOM 624 C C . SER A 1 78 ? 2.25 -16.938 -23.094 1 91.94 78 SER A C 1
ATOM 626 O O . SER A 1 78 ? 3.482 -16.875 -23.125 1 91.94 78 SER A O 1
ATOM 628 N N . GLY A 1 79 ? 1.59 -18.062 -22.875 1 93.69 79 GLY A N 1
ATOM 629 C CA . GLY A 1 79 ? 2.266 -19.359 -22.906 1 93.69 79 GLY A CA 1
ATOM 630 C C . GLY A 1 79 ? 2.869 -19.75 -21.578 1 93.69 79 GLY A C 1
ATOM 631 O O . GLY A 1 79 ? 3.648 -20.703 -21.5 1 93.69 79 GLY A O 1
ATOM 632 N N . PHE A 1 80 ? 2.504 -19.062 -20.484 1 94.12 80 PHE A N 1
ATOM 633 C CA . PHE A 1 80 ? 3.1 -19.344 -19.188 1 94.12 80 PHE A CA 1
ATOM 634 C C . PHE A 1 80 ? 2.361 -20.484 -18.484 1 94.12 80 PHE A C 1
ATOM 636 O O . PHE A 1 80 ? 2.967 -21.266 -17.75 1 94.12 80 PHE A O 1
ATOM 643 N N . VAL A 1 81 ? 1.02 -20.5 -18.75 1 95.94 81 VAL A N 1
ATOM 644 C CA . VAL A 1 81 ? 0.234 -21.531 -18.078 1 95.94 81 VAL A CA 1
ATOM 645 C C . VAL A 1 81 ? -0.683 -22.219 -19.094 1 95.94 81 VAL A C 1
ATOM 647 O O . VAL A 1 81 ? -0.855 -21.734 -20.219 1 95.94 81 VAL A O 1
ATOM 650 N N . LEU A 1 82 ? -1.17 -23.328 -18.781 1 96.38 82 LEU A N 1
ATOM 651 C CA . LEU A 1 82 ? -2.189 -24.047 -19.531 1 96.38 82 LEU A CA 1
ATOM 652 C C . LEU A 1 82 ? -3.242 -24.641 -18.594 1 96.38 82 LEU A C 1
ATOM 654 O O . LEU A 1 82 ? -2.932 -25.016 -17.469 1 96.38 82 LEU A O 1
ATOM 658 N N . ARG A 1 83 ? -4.434 -24.656 -19.047 1 96.44 83 ARG A N 1
ATOM 659 C CA . ARG A 1 83 ? -5.527 -25.25 -18.281 1 96.44 83 ARG A CA 1
ATOM 660 C C . ARG A 1 83 ? -5.863 -26.641 -18.797 1 96.44 83 ARG A C 1
ATOM 662 O O . ARG A 1 83 ? -5.863 -26.875 -20.016 1 96.44 83 ARG A O 1
ATOM 669 N N . GLN A 1 84 ? -6.066 -27.531 -17.875 1 96 84 GLN A N 1
ATOM 670 C CA . GLN A 1 84 ? -6.48 -28.875 -18.219 1 96 84 GLN A CA 1
ATOM 671 C C . GLN A 1 84 ? -7.652 -29.328 -17.359 1 96 84 GLN A C 1
ATOM 673 O O . GLN A 1 84 ? -7.711 -29.016 -16.172 1 96 84 GLN A O 1
ATOM 678 N N . ALA A 1 85 ? -8.492 -30.109 -17.938 1 95.75 85 ALA A N 1
ATOM 679 C CA . ALA A 1 85 ? -9.617 -30.656 -17.188 1 95.75 85 ALA A CA 1
ATOM 680 C C . ALA A 1 85 ? -9.133 -31.672 -16.156 1 95.75 85 ALA A C 1
ATOM 682 O O . ALA A 1 85 ? -8.234 -32.469 -16.422 1 95.75 85 ALA A O 1
ATOM 683 N N . ASP A 1 86 ? -9.703 -31.578 -14.938 1 94.38 86 ASP A N 1
ATOM 684 C CA . ASP A 1 86 ? -9.422 -32.562 -13.906 1 94.38 86 ASP A CA 1
ATOM 685 C C . ASP A 1 86 ? -9.797 -33.969 -14.367 1 94.38 86 ASP A C 1
ATOM 687 O O . ASP A 1 86 ? -10.859 -34.156 -14.961 1 94.38 86 ASP A O 1
ATOM 691 N N . PRO A 1 87 ? -8.914 -34.875 -14.117 1 93.06 87 PRO A N 1
ATOM 692 C CA . PRO A 1 87 ? -9.164 -36.219 -14.609 1 93.06 87 PRO A CA 1
ATOM 693 C C . PRO A 1 87 ? -10.391 -36.875 -13.969 1 93.06 87 PRO A C 1
ATOM 695 O O . PRO A 1 87 ? -11.023 -37.75 -14.57 1 93.06 87 PRO A O 1
ATOM 698 N N . VAL A 1 88 ? -10.656 -36.5 -12.773 1 94.56 88 VAL A N 1
ATOM 699 C CA . VAL A 1 88 ? -11.758 -37.125 -12.023 1 94.56 88 VAL A CA 1
ATOM 700 C C . VAL A 1 88 ? -13.039 -36.312 -12.258 1 94.56 88 VAL A C 1
ATOM 702 O O . VAL A 1 88 ? -14.102 -36.906 -12.5 1 94.56 88 VAL A O 1
ATOM 705 N N . ASP A 1 89 ? -12.977 -35.031 -12.172 1 95.12 89 ASP A N 1
ATOM 706 C CA . ASP A 1 89 ? -14.094 -34.125 -12.414 1 95.12 89 ASP A CA 1
ATOM 707 C C . ASP A 1 89 ? -13.781 -33.156 -13.547 1 95.12 89 ASP A C 1
ATOM 709 O O . ASP A 1 89 ? -13.188 -32.094 -13.312 1 95.12 89 ASP A O 1
ATOM 713 N N . ARG A 1 90 ? -14.289 -33.375 -14.742 1 93.38 90 ARG A N 1
ATOM 714 C CA . ARG A 1 90 ? -13.922 -32.656 -15.953 1 93.38 90 ARG A CA 1
ATOM 715 C C . ARG A 1 90 ? -14.438 -31.219 -15.914 1 93.38 90 ARG A C 1
ATOM 717 O O . ARG A 1 90 ? -13.984 -30.359 -16.688 1 93.38 90 ARG A O 1
ATOM 724 N N . ARG A 1 91 ? -15.336 -30.922 -15.039 1 93.12 91 ARG A N 1
ATOM 725 C CA . ARG A 1 91 ? -15.852 -29.562 -14.891 1 93.12 91 ARG A CA 1
ATOM 726 C C . ARG A 1 91 ? -14.844 -28.672 -14.188 1 93.12 91 ARG A C 1
ATOM 728 O O . ARG A 1 91 ? -14.93 -27.438 -14.266 1 93.12 91 ARG A O 1
ATOM 735 N N . VAL A 1 92 ? -13.969 -29.328 -13.547 1 94.56 92 VAL A N 1
ATOM 736 C CA . VAL A 1 92 ? -12.938 -28.594 -12.82 1 94.56 92 VAL A CA 1
ATOM 737 C C . VAL A 1 92 ? -11.727 -28.375 -13.727 1 94.56 92 VAL A C 1
ATOM 739 O O . VAL A 1 92 ? -11.195 -29.312 -14.312 1 94.56 92 VAL A O 1
ATOM 742 N N . LYS A 1 93 ? -11.367 -27.094 -13.875 1 95.5 93 LYS A N 1
ATOM 743 C CA . LYS A 1 93 ? -10.172 -26.781 -14.648 1 95.5 93 LYS A CA 1
ATOM 744 C C . LYS A 1 93 ? -8.969 -26.547 -13.742 1 95.5 93 LYS A C 1
ATOM 746 O O . LYS A 1 93 ? -9.023 -25.719 -12.828 1 95.5 93 LYS A O 1
ATOM 751 N N . ARG A 1 94 ? -7.918 -27.297 -14.039 1 96.56 94 ARG A N 1
ATOM 752 C CA . ARG A 1 94 ? -6.668 -27.172 -13.297 1 96.56 94 ARG A CA 1
ATOM 753 C C . ARG A 1 94 ? -5.648 -26.359 -14.078 1 96.56 94 ARG A C 1
ATOM 755 O O . ARG A 1 94 ? -5.559 -26.469 -15.297 1 96.56 94 ARG A O 1
ATOM 762 N N . VAL A 1 95 ? -4.875 -25.578 -13.375 1 96.38 95 VAL A N 1
ATOM 763 C CA . VAL A 1 95 ? -3.932 -24.672 -14.016 1 96.38 95 VAL A CA 1
ATOM 764 C C . VAL A 1 95 ? -2.502 -25.156 -13.781 1 96.38 95 VAL A C 1
ATOM 766 O O . VAL A 1 95 ? -2.098 -25.375 -12.641 1 96.38 95 VAL A O 1
ATOM 769 N N . TYR A 1 96 ? -1.764 -25.328 -14.906 1 95.62 96 TYR A N 1
ATOM 770 C CA . TYR A 1 96 ? -0.389 -25.812 -14.859 1 95.62 96 TYR A CA 1
ATOM 771 C C . TYR A 1 96 ? 0.566 -24.797 -15.492 1 95.62 96 TYR A C 1
ATOM 773 O O . TYR A 1 96 ? 0.198 -24.094 -16.438 1 95.62 96 TYR A O 1
ATOM 781 N N . VAL A 1 97 ? 1.804 -24.812 -14.953 1 94.75 97 VAL A N 1
ATOM 782 C CA . VAL A 1 97 ? 2.865 -24.094 -15.656 1 94.75 97 VAL A CA 1
ATOM 783 C C . VAL A 1 97 ? 3.303 -24.891 -16.875 1 94.75 97 VAL A C 1
ATOM 785 O O . VAL A 1 97 ? 3.451 -26.125 -16.812 1 94.75 97 VAL A O 1
ATOM 788 N N . THR A 1 98 ? 3.482 -24.203 -17.969 1 95.56 98 THR A N 1
ATOM 789 C CA . THR A 1 98 ? 3.943 -24.906 -19.172 1 95.56 98 THR A CA 1
ATOM 790 C C . THR A 1 98 ? 5.387 -25.359 -19 1 95.56 98 THR A C 1
ATOM 792 O O . THR A 1 98 ? 6.152 -24.781 -18.234 1 95.56 98 THR A O 1
ATOM 795 N N . LYS A 1 99 ? 5.75 -26.422 -19.719 1 93 99 LYS A N 1
ATOM 796 C CA . LYS A 1 99 ? 7.117 -26.922 -19.688 1 93 99 LYS A CA 1
ATOM 797 C C . LYS A 1 99 ? 8.117 -25.828 -20.094 1 93 99 LYS A C 1
ATOM 799 O O . LYS A 1 99 ? 9.188 -25.719 -19.516 1 93 99 LYS A O 1
ATOM 804 N N . GLN A 1 100 ? 7.68 -25.016 -21.062 1 91.06 100 GLN A N 1
ATOM 805 C CA . GLN A 1 100 ? 8.531 -23.969 -21.609 1 91.06 100 GLN A CA 1
ATOM 806 C C . GLN A 1 100 ? 8.781 -22.875 -20.578 1 91.06 100 GLN A C 1
ATOM 808 O O . GLN A 1 100 ? 9.828 -22.234 -20.578 1 91.06 100 GLN A O 1
ATOM 813 N N . ALA A 1 101 ? 7.867 -22.734 -19.609 1 91.88 101 ALA A N 1
ATOM 814 C CA . ALA A 1 101 ? 7.949 -21.594 -18.688 1 91.88 101 ALA A CA 1
ATOM 815 C C . ALA A 1 101 ? 8.609 -22 -17.375 1 91.88 101 ALA A C 1
ATOM 817 O O . ALA A 1 101 ? 8.984 -21.156 -16.578 1 91.88 101 ALA A O 1
ATOM 818 N N . ARG A 1 102 ? 8.734 -23.266 -17.141 1 90.75 102 ARG A N 1
ATOM 819 C CA . ARG A 1 102 ? 9.156 -23.781 -15.836 1 90.75 102 ARG A CA 1
ATOM 820 C C . ARG A 1 102 ? 10.531 -23.234 -15.453 1 90.75 102 ARG A C 1
ATOM 822 O O . ARG A 1 102 ? 10.719 -22.75 -14.336 1 90.75 102 ARG A O 1
ATOM 829 N N . GLY A 1 103 ? 11.508 -23.422 -16.375 1 88.25 103 GLY A N 1
ATOM 830 C CA . GLY A 1 103 ? 12.852 -22.938 -16.094 1 88.25 103 GLY A CA 1
ATOM 831 C C . GLY A 1 103 ? 12.898 -21.438 -15.836 1 88.25 103 GLY A C 1
ATOM 832 O O . GLY A 1 103 ? 13.547 -20.984 -14.891 1 88.25 103 GLY A O 1
ATOM 833 N N . PHE A 1 104 ? 12.219 -20.734 -16.656 1 86.69 104 PHE A N 1
ATOM 834 C CA . PHE A 1 104 ? 12.148 -19.281 -16.531 1 86.69 104 PHE A CA 1
ATOM 835 C C . PHE A 1 104 ? 11.508 -18.875 -15.211 1 86.69 104 PHE A C 1
ATOM 837 O O . PHE A 1 104 ? 12.031 -18.031 -14.492 1 86.69 104 PHE A O 1
ATOM 844 N N . LEU A 1 105 ? 10.422 -19.531 -14.805 1 87.12 105 LEU A N 1
ATOM 845 C CA . LEU A 1 105 ? 9.672 -19.172 -13.594 1 87.12 105 LEU A CA 1
ATOM 846 C C . LEU A 1 105 ? 10.461 -19.547 -12.344 1 87.12 105 LEU A C 1
ATOM 848 O O . LEU A 1 105 ? 10.367 -18.859 -11.328 1 87.12 105 LEU A O 1
ATOM 852 N N . GLU A 1 106 ? 11.156 -20.609 -12.422 1 87.25 106 GLU A N 1
ATOM 853 C CA . GLU A 1 106 ? 11.992 -20.984 -11.281 1 87.25 106 GLU A CA 1
ATOM 854 C C . GLU A 1 106 ? 13.055 -19.938 -11.008 1 87.25 106 GLU A C 1
ATOM 856 O O . GLU A 1 106 ? 13.312 -19.594 -9.852 1 87.25 106 GLU A O 1
ATOM 861 N N . LYS A 1 107 ? 13.688 -19.469 -12.062 1 86.31 107 LYS A N 1
ATOM 862 C CA . LYS A 1 107 ? 14.688 -18.422 -11.93 1 86.31 107 LYS A CA 1
ATOM 863 C C . LYS A 1 107 ? 14.062 -17.141 -11.375 1 86.31 107 LYS A C 1
ATOM 865 O O . LYS A 1 107 ? 14.625 -16.5 -10.477 1 86.31 107 LYS A O 1
ATOM 870 N N . LEU A 1 108 ? 12.914 -16.844 -11.898 1 84.69 108 LEU A N 1
ATOM 871 C CA . LEU A 1 108 ? 12.219 -15.633 -11.453 1 84.69 108 LEU A CA 1
ATOM 872 C C . LEU A 1 108 ? 11.82 -15.75 -9.992 1 84.69 108 LEU A C 1
ATOM 874 O O . LEU A 1 108 ? 11.93 -14.789 -9.234 1 84.69 108 LEU A O 1
ATOM 878 N N . ARG A 1 109 ? 11.344 -16.844 -9.617 1 85.5 109 ARG A N 1
ATOM 879 C CA . ARG A 1 109 ? 10.969 -17.094 -8.227 1 85.5 109 ARG A CA 1
ATOM 880 C C . ARG A 1 109 ? 12.156 -16.891 -7.293 1 85.5 109 ARG A C 1
ATOM 882 O O . ARG A 1 109 ? 12.023 -16.297 -6.23 1 85.5 109 ARG A O 1
ATOM 889 N N . LYS A 1 110 ? 13.258 -17.438 -7.688 1 85.62 110 LYS A N 1
ATOM 890 C CA . LYS A 1 110 ? 14.461 -17.297 -6.871 1 85.62 110 LYS A CA 1
ATOM 891 C C . LYS A 1 110 ? 14.844 -15.82 -6.711 1 85.62 110 LYS A C 1
ATOM 893 O O . LYS A 1 110 ? 15.234 -15.391 -5.621 1 85.62 110 LYS A O 1
ATOM 898 N N . GLU A 1 111 ? 14.688 -15.102 -7.793 1 84.31 111 GLU A N 1
ATOM 899 C CA . GLU A 1 111 ? 15.008 -13.68 -7.75 1 84.31 111 GLU A CA 1
ATOM 900 C C . GLU A 1 111 ? 14.047 -12.922 -6.844 1 84.31 111 GLU A C 1
ATOM 902 O O . GLU A 1 111 ? 14.461 -12.07 -6.055 1 84.31 111 GLU A O 1
ATOM 907 N N . THR A 1 112 ? 12.781 -13.227 -6.973 1 85.31 112 THR A N 1
ATOM 908 C CA . THR A 1 112 ? 11.781 -12.555 -6.156 1 85.31 112 THR A CA 1
ATOM 909 C C . THR A 1 112 ? 11.93 -12.938 -4.688 1 85.31 112 THR A C 1
ATOM 911 O O . THR A 1 112 ? 11.727 -12.109 -3.797 1 85.31 112 THR A O 1
ATOM 914 N N . ASP A 1 113 ? 12.281 -1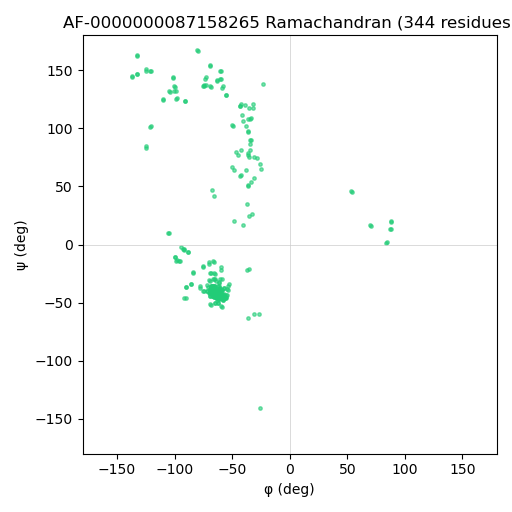4.18 -4.457 1 86.12 113 ASP A N 1
ATOM 915 C CA . ASP A 1 113 ? 12.531 -14.617 -3.086 1 86.12 113 ASP A CA 1
ATOM 916 C C . ASP A 1 113 ? 13.703 -13.852 -2.471 1 86.12 113 ASP A C 1
ATOM 918 O O . ASP A 1 113 ? 13.664 -13.492 -1.29 1 86.12 113 ASP A O 1
ATOM 922 N N . LYS A 1 114 ? 14.758 -13.641 -3.26 1 87.31 114 LYS A N 1
ATOM 923 C CA . LYS A 1 114 ? 15.898 -12.867 -2.799 1 87.31 114 LYS A CA 1
ATOM 924 C C . LYS A 1 114 ? 15.492 -11.438 -2.447 1 87.31 114 LYS A C 1
ATOM 926 O O . LYS A 1 114 ? 15.914 -10.898 -1.426 1 87.31 114 LYS A O 1
ATOM 931 N N . PHE A 1 115 ? 14.664 -10.883 -3.285 1 87.12 115 PHE A N 1
ATOM 932 C CA . PHE A 1 115 ? 14.164 -9.539 -3.043 1 87.12 115 PHE A CA 1
ATOM 933 C C . PHE A 1 115 ? 13.352 -9.484 -1.754 1 87.12 115 PHE A C 1
ATOM 935 O O . PHE A 1 115 ? 13.578 -8.617 -0.909 1 87.12 115 PHE A O 1
ATOM 942 N N . ASN A 1 116 ? 12.461 -10.414 -1.572 1 90.06 116 ASN A N 1
ATOM 943 C CA . ASN A 1 116 ? 11.641 -10.461 -0.368 1 90.06 116 ASN A CA 1
ATOM 944 C C . ASN A 1 116 ? 12.492 -10.625 0.886 1 90.06 116 ASN A C 1
ATOM 946 O O . ASN A 1 116 ? 12.219 -10 1.913 1 90.06 116 ASN A O 1
ATOM 950 N N . ALA A 1 117 ? 13.477 -11.477 0.76 1 91.25 117 ALA A N 1
ATOM 951 C CA . ALA A 1 117 ? 14.367 -11.703 1.897 1 91.25 117 ALA A CA 1
ATOM 952 C C . ALA A 1 117 ? 15.078 -10.414 2.299 1 91.25 117 ALA A C 1
ATOM 954 O O . ALA A 1 117 ? 15.25 -10.133 3.488 1 91.25 117 ALA A O 1
ATOM 955 N N . LYS A 1 118 ? 15.453 -9.609 1.304 1 93.25 118 LYS A N 1
ATOM 956 C CA . LYS A 1 118 ? 16.125 -8.344 1.578 1 93.25 118 LYS A CA 1
ATOM 957 C C . LYS A 1 118 ? 15.18 -7.352 2.242 1 93.25 118 LYS A C 1
ATOM 959 O O . LYS A 1 118 ? 15.594 -6.586 3.117 1 93.25 118 LYS A O 1
ATOM 964 N N . ILE A 1 119 ? 13.961 -7.391 1.861 1 94.25 119 ILE A N 1
ATOM 965 C CA . ILE A 1 119 ? 12.969 -6.457 2.379 1 94.25 119 ILE A CA 1
ATOM 966 C C . ILE A 1 119 ? 12.758 -6.703 3.871 1 94.25 119 ILE A C 1
ATOM 968 O O . ILE A 1 119 ? 12.594 -5.758 4.645 1 94.25 119 ILE A O 1
ATOM 972 N N . VAL A 1 120 ? 12.812 -7.945 4.332 1 95.12 120 VAL A N 1
ATOM 973 C CA . VAL A 1 120 ? 12.477 -8.258 5.719 1 95.12 120 VAL A CA 1
ATOM 974 C C . VAL A 1 120 ? 13.75 -8.547 6.508 1 95.12 120 VAL A C 1
ATOM 976 O O . VAL A 1 120 ? 13.688 -9.039 7.637 1 95.12 120 VAL A O 1
ATOM 979 N N . ASN A 1 121 ? 14.883 -8.273 5.891 1 94.62 121 ASN A N 1
ATOM 980 C CA . ASN A 1 121 ? 16.156 -8.547 6.527 1 94.62 121 ASN A CA 1
ATOM 981 C C . ASN A 1 121 ? 16.266 -7.875 7.891 1 94.62 121 ASN A C 1
ATOM 983 O O . ASN A 1 121 ? 15.977 -6.684 8.023 1 94.62 121 ASN A O 1
ATOM 987 N N . GLY A 1 122 ? 16.641 -8.656 8.953 1 95.62 122 GLY A N 1
ATOM 988 C CA . GLY A 1 122 ? 16.891 -8.109 10.281 1 95.62 122 GLY A CA 1
ATOM 989 C C . GLY A 1 122 ? 15.625 -7.945 11.102 1 95.62 122 GLY A C 1
ATOM 990 O O . GLY A 1 122 ? 15.672 -7.461 12.234 1 95.62 122 GLY A O 1
ATOM 991 N N . ILE A 1 123 ? 14.516 -8.32 10.578 1 95.31 123 ILE A N 1
ATOM 992 C CA . ILE A 1 123 ? 13.258 -8.203 11.312 1 95.31 123 ILE A CA 1
ATOM 993 C C . ILE A 1 123 ? 12.891 -9.547 11.93 1 95.31 123 ILE A C 1
ATOM 995 O O . ILE A 1 123 ? 12.898 -10.578 11.242 1 95.31 123 ILE A O 1
ATOM 999 N N . ASP A 1 124 ? 12.555 -9.5 13.172 1 93.62 124 ASP A N 1
ATOM 1000 C CA . ASP A 1 124 ? 12.195 -10.711 13.898 1 93.62 124 ASP A CA 1
ATOM 1001 C C . ASP A 1 124 ? 10.938 -11.352 13.305 1 93.62 124 ASP A C 1
ATOM 1003 O O . ASP A 1 124 ? 9.984 -10.648 12.961 1 93.62 124 ASP A O 1
ATOM 1007 N N . ARG A 1 125 ? 10.961 -12.695 13.258 1 90.94 125 ARG A N 1
ATOM 1008 C CA . ARG A 1 125 ? 9.828 -13.43 12.695 1 90.94 125 ARG A CA 1
ATOM 1009 C C . ARG A 1 125 ? 8.547 -13.141 13.461 1 90.94 125 ARG A C 1
ATOM 1011 O O . ARG A 1 125 ? 7.473 -13.023 12.867 1 90.94 125 ARG A O 1
ATOM 1018 N N . LYS A 1 126 ? 8.664 -13.047 14.695 1 90.69 126 LYS A N 1
ATOM 1019 C CA . LYS A 1 126 ? 7.5 -12.75 15.523 1 90.69 126 LYS A CA 1
ATOM 1020 C C . LYS A 1 126 ? 6.906 -11.391 15.172 1 90.69 126 LYS A C 1
ATOM 1022 O O . LYS A 1 126 ? 5.688 -11.219 15.172 1 90.69 126 LYS A O 1
ATOM 1027 N N . GLN A 1 127 ? 7.77 -10.453 14.844 1 91.62 127 GLN A N 1
ATOM 1028 C CA . GLN A 1 127 ? 7.324 -9.125 14.43 1 91.62 127 GLN A CA 1
ATOM 1029 C C . GLN A 1 127 ? 6.609 -9.172 13.086 1 91.62 127 GLN A C 1
ATOM 1031 O O . GLN A 1 127 ? 5.59 -8.508 12.891 1 91.62 127 GLN A O 1
ATOM 1036 N N . LEU A 1 128 ? 7.129 -10.008 12.258 1 93.44 128 LEU A N 1
ATOM 1037 C CA . LEU A 1 128 ? 6.531 -10.148 10.938 1 93.44 128 LEU A CA 1
ATOM 1038 C C . LEU A 1 128 ? 5.16 -10.805 11.023 1 93.44 128 LEU A C 1
ATOM 1040 O O . LEU A 1 128 ? 4.223 -10.398 10.344 1 93.44 128 LEU A O 1
ATOM 1044 N N . GLU A 1 129 ? 5.078 -11.773 11.82 1 91.44 129 GLU A N 1
ATOM 1045 C CA . GLU A 1 129 ? 3.805 -12.461 12.031 1 91.44 129 GLU A CA 1
ATOM 1046 C C . GLU A 1 129 ? 2.771 -11.523 12.656 1 91.44 129 GLU A C 1
ATOM 1048 O O . GLU A 1 129 ? 1.612 -11.508 12.234 1 91.44 129 GLU A O 1
ATOM 1053 N N . ALA A 1 130 ? 3.203 -10.758 13.641 1 91.38 130 ALA A N 1
ATOM 1054 C CA . ALA A 1 130 ? 2.311 -9.789 14.258 1 91.38 130 ALA A CA 1
ATOM 1055 C C . ALA A 1 130 ? 1.835 -8.75 13.25 1 91.38 130 ALA A C 1
ATOM 1057 O O . ALA A 1 130 ? 0.663 -8.367 13.25 1 91.38 130 ALA A O 1
ATOM 1058 N N . ALA A 1 131 ? 2.746 -8.328 12.383 1 94.25 131 ALA A N 1
ATOM 1059 C CA . ALA A 1 131 ? 2.387 -7.375 11.336 1 94.25 131 ALA A CA 1
ATOM 1060 C C . ALA A 1 131 ? 1.36 -7.977 10.375 1 94.25 131 ALA A C 1
ATOM 1062 O O . ALA A 1 131 ? 0.38 -7.32 10.016 1 94.25 131 ALA A O 1
ATOM 1063 N N . SER A 1 132 ? 1.602 -9.203 10.008 1 94.06 132 SER A N 1
ATOM 1064 C CA . SER A 1 132 ? 0.683 -9.898 9.109 1 94.06 132 SER A CA 1
ATOM 1065 C C . SER A 1 132 ? -0.709 -10.008 9.727 1 94.06 132 SER A C 1
ATOM 1067 O O . SER A 1 132 ? -1.71 -9.742 9.055 1 94.06 132 SER A O 1
ATOM 1069 N N . GLU A 1 133 ? -0.794 -10.352 10.961 1 94.31 133 GLU A N 1
ATOM 1070 C CA . GLU A 1 133 ? -2.074 -10.5 11.641 1 94.31 133 GLU A CA 1
ATOM 1071 C C . GLU A 1 133 ? -2.797 -9.156 11.75 1 94.31 133 GLU A C 1
ATOM 1073 O O . GLU A 1 133 ? -4.008 -9.078 11.539 1 94.31 133 GLU A O 1
ATOM 1078 N N . ALA A 1 134 ? -2.074 -8.156 12.125 1 95.38 134 ALA A N 1
ATOM 1079 C CA . ALA A 1 134 ? -2.662 -6.82 12.227 1 95.38 134 ALA A CA 1
ATOM 1080 C C . ALA A 1 134 ? -3.199 -6.355 10.875 1 95.38 134 ALA A C 1
ATOM 1082 O O . ALA A 1 134 ? -4.316 -5.84 10.789 1 95.38 134 ALA A O 1
ATOM 1083 N N . LEU A 1 135 ? -2.396 -6.539 9.805 1 96.25 135 LEU A N 1
ATOM 1084 C CA . LEU A 1 135 ? -2.783 -6.117 8.461 1 96.25 135 LEU A CA 1
ATOM 1085 C C . LEU A 1 135 ? -3.988 -6.91 7.965 1 96.25 135 LEU A C 1
ATOM 1087 O O . LEU A 1 135 ? -4.867 -6.359 7.293 1 96.25 135 LEU A O 1
ATOM 1091 N N . LEU A 1 136 ? -4.027 -8.164 8.289 1 93.81 136 LEU A N 1
ATOM 1092 C CA . LEU A 1 136 ? -5.184 -8.984 7.926 1 93.81 136 LEU A CA 1
ATOM 1093 C C . LEU A 1 136 ? -6.445 -8.469 8.609 1 93.81 136 LEU A C 1
ATOM 1095 O O . LEU A 1 136 ? -7.5 -8.359 7.977 1 93.81 136 LEU A O 1
ATOM 1099 N N . ALA A 1 137 ? -6.359 -8.188 9.875 1 96.25 137 ALA A N 1
ATOM 1100 C CA . ALA A 1 137 ? -7.492 -7.629 10.609 1 96.25 137 ALA A CA 1
ATOM 1101 C C . ALA A 1 137 ? -7.918 -6.285 10.023 1 96.25 137 ALA A C 1
ATOM 1103 O O . ALA A 1 137 ? -9.109 -6.008 9.898 1 96.25 137 ALA A O 1
ATOM 1104 N N . MET A 1 138 ? -6.961 -5.434 9.656 1 96.31 138 MET A N 1
ATOM 1105 C CA . MET A 1 138 ? -7.266 -4.156 9.016 1 96.31 138 MET A CA 1
ATOM 1106 C C . MET A 1 138 ? -8.008 -4.367 7.699 1 96.31 138 MET A C 1
ATOM 1108 O O . MET A 1 138 ? -8.953 -3.643 7.391 1 96.31 138 MET A O 1
ATOM 1112 N N . LYS A 1 139 ? -7.508 -5.285 6.918 1 94.62 139 LYS A N 1
ATOM 1113 C CA . LYS A 1 139 ? -8.156 -5.598 5.648 1 94.62 139 LYS A CA 1
ATOM 1114 C C . LYS A 1 139 ? -9.617 -5.984 5.855 1 94.62 139 LYS A C 1
ATOM 1116 O O . LYS A 1 139 ? -10.5 -5.508 5.141 1 94.62 139 LYS A O 1
ATOM 1121 N N . HIS A 1 140 ? -9.875 -6.824 6.82 1 94.38 140 HIS A N 1
ATOM 1122 C CA . HIS A 1 140 ? -11.242 -7.234 7.129 1 94.38 140 HIS A CA 1
ATOM 1123 C C . HIS A 1 140 ? -12.102 -6.039 7.527 1 94.38 140 HIS A C 1
ATOM 1125 O O . HIS A 1 140 ? -13.242 -5.91 7.078 1 94.38 140 HIS A O 1
ATOM 1131 N N . ASN A 1 141 ? -11.586 -5.172 8.367 1 95.69 141 ASN A N 1
ATOM 1132 C CA . ASN A 1 141 ? -12.312 -3.971 8.766 1 95.69 141 ASN A CA 1
ATOM 1133 C C . ASN A 1 141 ? -12.617 -3.076 7.57 1 95.69 141 ASN A C 1
ATOM 1135 O O . ASN A 1 141 ? -13.719 -2.521 7.473 1 95.69 141 ASN A O 1
ATOM 1139 N N . LEU A 1 142 ? -11.641 -2.959 6.664 1 95.12 142 LEU A N 1
ATOM 1140 C CA . LEU A 1 142 ? -11.805 -2.115 5.484 1 95.12 142 LEU A CA 1
ATOM 1141 C C . LEU A 1 142 ? -12.875 -2.674 4.559 1 95.12 142 LEU A C 1
ATOM 1143 O O . LEU A 1 142 ? -13.695 -1.924 4.031 1 95.12 142 LEU A O 1
ATOM 1147 N N . ILE A 1 143 ? -12.906 -3.951 4.383 1 91.5 143 ILE A N 1
ATOM 1148 C CA . ILE A 1 143 ? -13.898 -4.609 3.545 1 91.5 143 ILE A CA 1
ATOM 1149 C C . ILE A 1 143 ? -15.289 -4.441 4.164 1 91.5 143 ILE A C 1
ATOM 1151 O O . ILE A 1 143 ? -16.25 -4.141 3.463 1 91.5 143 ILE A O 1
ATOM 1155 N N . ALA A 1 144 ? -15.375 -4.594 5.449 1 91.75 144 ALA A N 1
ATOM 1156 C CA . ALA A 1 144 ? -16.641 -4.441 6.164 1 91.75 144 ALA A CA 1
ATOM 1157 C C . ALA A 1 144 ? -17.188 -3.027 6.012 1 91.75 144 ALA A C 1
ATOM 1159 O O . ALA A 1 144 ? -18.406 -2.832 5.945 1 91.75 144 ALA A O 1
ATOM 1160 N N . MET A 1 145 ? -16.312 -2.086 5.922 1 89.44 145 MET A N 1
ATOM 1161 C CA . MET A 1 145 ? -16.719 -0.694 5.762 1 89.44 145 MET A CA 1
ATOM 1162 C C . MET A 1 145 ? -17.203 -0.427 4.344 1 89.44 145 MET A C 1
ATOM 1164 O O . MET A 1 145 ? -18.016 0.475 4.121 1 89.44 145 MET A O 1
ATOM 1168 N N . SER A 1 146 ? -16.547 -0.998 3.312 1 79.56 146 SER A N 1
ATOM 1169 C CA . SER A 1 146 ? -16.938 -0.819 1.914 1 79.56 146 SER A CA 1
ATOM 1170 C C . SER A 1 146 ? -18.25 -1.513 1.605 1 79.56 146 SER A C 1
ATOM 1172 O O . SER A 1 146 ? -19.031 -1.027 0.789 1 79.56 146 SER A O 1
ATOM 1174 N N . ASP A 1 147 ? -18.453 -2.85 1.948 1 65.5 147 ASP A N 1
ATOM 1175 C CA . ASP A 1 147 ? -19.688 -3.611 1.746 1 65.5 147 ASP A CA 1
ATOM 1176 C C . ASP A 1 147 ? -20.875 -2.898 2.371 1 65.5 147 ASP A C 1
ATOM 1178 O O . ASP A 1 147 ? -22 -3.023 1.886 1 65.5 147 ASP A O 1
ATOM 1182 N N . GLY A 1 148 ? -20.719 -2.264 3.443 1 53.81 148 GLY A N 1
ATOM 1183 C CA . GLY A 1 148 ? -21.875 -1.548 3.957 1 53.81 148 GLY A CA 1
ATOM 1184 C C . GLY A 1 148 ? -22.344 -0.423 3.049 1 53.81 148 GLY A C 1
ATOM 1185 O O . GLY A 1 148 ? -23.484 0.03 3.143 1 53.81 148 GLY A O 1
ATOM 1186 N N . GLU A 1 149 ? -21.453 0.263 2.279 1 49.88 149 GLU A N 1
ATOM 1187 C CA . GLU A 1 149 ? -21.859 1.317 1.352 1 49.88 149 GLU A CA 1
ATOM 1188 C C . GLU A 1 149 ? -22.109 0.758 -0.047 1 49.88 149 GLU A C 1
ATOM 1190 O O . GLU A 1 149 ? -22.188 1.514 -1.018 1 49.88 149 GLU A O 1
ATOM 1195 N N . THR A 1 150 ? -21.891 -0.408 -0.313 1 42.84 150 THR A N 1
ATOM 1196 C CA . THR A 1 150 ? -22.203 -0.935 -1.636 1 42.84 150 THR A CA 1
ATOM 1197 C C . THR A 1 150 ? -23.625 -0.545 -2.045 1 42.84 150 THR A C 1
ATOM 1199 O O . THR A 1 150 ? -24.578 -0.845 -1.335 1 42.84 150 THR A O 1
ATOM 1202 N N . PRO A 1 151 ? -23.828 0.459 -2.902 1 38.84 151 PRO A N 1
ATOM 1203 C CA . PRO A 1 151 ? -25.172 0.51 -3.494 1 38.84 151 PRO A CA 1
ATOM 1204 C C . PRO A 1 151 ? -25.672 -0.865 -3.92 1 38.84 151 PRO A C 1
ATOM 1206 O O . PRO A 1 151 ? -24.875 -1.76 -4.211 1 38.84 151 PRO A O 1
ATOM 1209 N N . SER A 1 152 ? -26.75 -1.372 -3.393 1 36.62 152 SER A N 1
ATOM 1210 C CA . SER A 1 152 ? -27.609 -2.432 -3.918 1 36.62 152 SER A CA 1
ATOM 1211 C C . SER A 1 152 ? -27.703 -2.361 -5.438 1 36.62 152 SER A C 1
ATOM 1213 O O . SER A 1 152 ? -28.422 -3.15 -6.055 1 36.62 152 SER A O 1
ATOM 1215 N N . GLY A 1 153 ? -27.422 -1.249 -6.062 1 33.03 153 GLY A N 1
ATOM 1216 C CA . GLY A 1 153 ? -27.891 -1.229 -7.438 1 33.03 153 GLY A CA 1
ATOM 1217 C C . GLY A 1 153 ? -27.188 -2.234 -8.328 1 33.03 153 GLY A C 1
ATOM 1218 O O . GLY A 1 153 ? -26.203 -1.899 -8.992 1 33.03 153 GLY A O 1
ATOM 1219 N N . ALA A 1 154 ? -26.938 -3.484 -7.863 1 32.69 154 ALA A N 1
ATOM 1220 C CA . ALA A 1 154 ? -26.828 -4.449 -8.953 1 32.69 154 ALA A CA 1
ATOM 1221 C C . ALA A 1 154 ? -27.906 -4.207 -10.008 1 32.69 154 ALA A C 1
ATOM 1223 O O . ALA A 1 154 ? -29.094 -4.496 -9.773 1 32.69 154 ALA A O 1
ATOM 1224 N N . ASN A 1 155 ? -28 -3.084 -10.641 1 29.67 155 ASN A N 1
ATOM 1225 C CA . ASN A 1 155 ? -28.828 -3.127 -11.844 1 29.67 155 ASN A CA 1
ATOM 1226 C C . ASN A 1 155 ? -28.516 -4.359 -12.688 1 29.67 155 ASN A C 1
ATOM 1228 O O . ASN A 1 155 ? -27.422 -4.473 -13.25 1 29.67 155 ASN A O 1
ATOM 1232 N N . ASP A 1 156 ? -28.969 -5.516 -12.336 1 29.39 156 ASP A N 1
ATOM 1233 C CA . ASP A 1 156 ? -29.453 -6.574 -13.227 1 29.39 156 ASP A CA 1
ATOM 1234 C C . ASP A 1 156 ? -30.109 -5.988 -14.469 1 29.39 156 ASP A C 1
ATOM 1236 O O . ASP A 1 156 ? -31.328 -5.77 -14.5 1 29.39 156 ASP A O 1
ATOM 1240 N N . GLU A 1 157 ? -29.797 -4.844 -14.906 1 26.94 157 GLU A N 1
ATOM 1241 C CA . GLU A 1 157 ? -30.359 -4.578 -16.219 1 26.94 157 GLU A CA 1
ATOM 1242 C C . GLU A 1 157 ? -30.109 -5.738 -17.172 1 26.94 157 GLU A C 1
ATOM 1244 O O . GLU A 1 157 ? -28.969 -5.973 -17.578 1 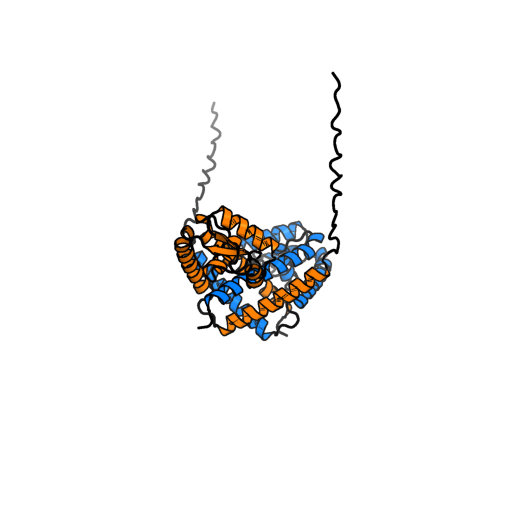26.94 157 GLU A O 1
ATOM 1249 N N . GLU A 1 158 ? -30.688 -6.875 -16.844 1 26.88 158 GLU A N 1
ATOM 1250 C CA . GLU A 1 158 ? -31.141 -7.848 -17.844 1 26.88 158 GLU A CA 1
ATOM 1251 C C . GLU A 1 158 ? -31.578 -7.156 -19.125 1 26.88 158 GLU A C 1
ATOM 1253 O O . GLU A 1 158 ? -32.594 -6.473 -19.156 1 26.88 158 GLU A O 1
ATOM 1258 N N . GLU A 1 159 ? -30.719 -6.402 -19.719 1 26.38 159 GLU A N 1
ATOM 1259 C CA . GLU A 1 159 ? -31.062 -6.074 -21.109 1 26.38 159 GLU A CA 1
ATOM 1260 C C . GLU A 1 159 ? -31.766 -7.25 -21.781 1 26.38 159 GLU A C 1
ATOM 1262 O O . GLU A 1 159 ? -31.219 -8.352 -21.844 1 26.38 159 GLU A O 1
ATOM 1267 N N . GLU A 1 160 ? -33.125 -7.258 -21.672 1 28.84 160 GLU A N 1
ATOM 1268 C CA . GLU A 1 160 ? -34.125 -8 -22.438 1 28.84 160 GLU A CA 1
ATOM 1269 C C . GLU A 1 160 ? -33.625 -8.297 -23.844 1 28.84 160 GLU A C 1
ATOM 1271 O O . GLU A 1 160 ? -33.375 -7.375 -24.625 1 28.84 160 GLU A O 1
ATOM 1276 N N . ALA A 1 161 ? -32.719 -9.25 -23.938 1 29.02 161 ALA A N 1
ATOM 1277 C CA . ALA A 1 161 ? -32.5 -9.805 -25.266 1 29.02 161 ALA A CA 1
ATOM 1278 C C . ALA A 1 161 ? -33.781 -9.883 -26.047 1 29.02 161 ALA A C 1
ATOM 1280 O O . ALA A 1 161 ? -34.75 -10.516 -25.609 1 29.02 161 ALA A O 1
ATOM 1281 N N . GLN A 1 162 ? -34.25 -8.734 -26.578 1 30.58 162 GLN A N 1
ATOM 1282 C CA . GLN A 1 162 ? -35.375 -8.805 -27.516 1 30.58 162 GLN A CA 1
ATOM 1283 C C . GLN A 1 162 ? -35.312 -10.086 -28.344 1 30.58 162 GLN A C 1
ATOM 1285 O O . GLN A 1 162 ? -34.281 -10.445 -28.875 1 30.58 162 GLN A O 1
ATOM 1290 N N . PRO A 1 163 ? -36.219 -10.969 -28.062 1 30.91 163 PRO A N 1
ATOM 1291 C CA . PRO A 1 163 ? -36.375 -12.195 -28.859 1 30.91 163 PRO A CA 1
ATOM 1292 C C . PRO A 1 163 ? -36.125 -11.969 -30.344 1 30.91 163 PRO A C 1
ATOM 1294 O O . PRO A 1 163 ? -36.375 -10.883 -30.859 1 30.91 163 PRO A O 1
ATOM 1297 N N . ALA A 1 164 ? -35 -12.477 -30.828 1 29.05 164 ALA A N 1
ATOM 1298 C CA . ALA A 1 164 ? -34.844 -12.602 -32.281 1 29.05 164 ALA A CA 1
ATOM 1299 C C . ALA A 1 164 ? -36.156 -12.961 -32.938 1 29.05 164 ALA A C 1
ATOM 1301 O O . ALA A 1 164 ? -36.719 -14.023 -32.656 1 29.05 164 ALA A O 1
ATOM 1302 N N . LYS A 1 165 ? -37.094 -12.016 -33.156 1 30.16 165 LYS A N 1
ATOM 1303 C CA . LYS A 1 165 ? -38.281 -12.227 -33.969 1 30.16 165 LYS A CA 1
ATOM 1304 C C . LYS A 1 165 ? -37.969 -13.148 -35.156 1 30.16 165 LYS A C 1
ATOM 1306 O O . LYS A 1 165 ? -36.906 -13.055 -35.75 1 30.16 165 LYS A O 1
ATOM 1311 N N . THR A 1 166 ? -38.625 -14.32 -35.188 1 29.64 166 THR A N 1
ATOM 1312 C CA . THR A 1 166 ? -38.938 -15.305 -36.219 1 29.64 166 THR A CA 1
ATOM 1313 C C . THR A 1 166 ? -39.219 -14.625 -37.562 1 29.64 166 THR A C 1
ATOM 1315 O O . THR A 1 166 ? -40.25 -13.953 -37.719 1 29.64 166 THR A O 1
ATOM 1318 N N . ARG A 1 167 ? -38.312 -13.719 -38.062 1 24.22 167 ARG A N 1
ATOM 1319 C CA . ARG A 1 167 ? -38.75 -13.242 -39.375 1 24.22 167 ARG A CA 1
ATOM 1320 C C . ARG A 1 167 ? -39.281 -14.391 -40.219 1 24.22 167 ARG A C 1
ATOM 1322 O O . ARG A 1 167 ? -38.562 -15.312 -40.562 1 24.22 167 ARG A O 1
ATOM 1329 N N . LYS A 1 168 ? -40.562 -14.734 -39.938 1 28.89 168 LYS A N 1
ATOM 1330 C CA . LYS A 1 168 ? -41.438 -15.469 -40.844 1 28.89 168 LYS A CA 1
ATOM 1331 C C . LYS A 1 168 ? -41.219 -15.031 -42.281 1 28.89 168 LYS A C 1
ATOM 1333 O O . LYS A 1 168 ? -41.5 -13.891 -42.656 1 28.89 168 LYS A O 1
ATOM 1338 N N . LYS A 1 169 ? -39.969 -15.297 -42.781 1 27.59 169 LYS A N 1
ATOM 1339 C CA . LYS A 1 169 ? -40.031 -15.234 -44.25 1 27.59 169 LYS A CA 1
ATOM 1340 C C . LYS A 1 169 ? -41.375 -15.789 -44.75 1 27.59 169 LYS A C 1
ATOM 1342 O O . LYS A 1 169 ? -41.719 -16.922 -44.438 1 27.59 169 LYS A O 1
ATOM 1347 N N . LYS A 1 170 ? -42.312 -14.953 -45.031 1 27.28 170 LYS A N 1
ATOM 1348 C CA . LYS A 1 170 ? -43.562 -14.922 -45.781 1 27.28 170 LYS A CA 1
ATOM 1349 C C . LYS A 1 170 ? -43.594 -15.992 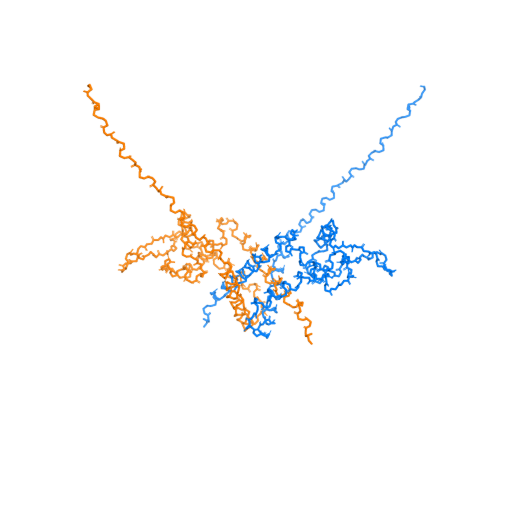-46.844 1 27.28 170 LYS A C 1
ATOM 1351 O O . LYS A 1 170 ? -42.562 -16.266 -47.5 1 27.28 170 LYS A O 1
ATOM 1356 N N . ARG A 1 171 ? -44.781 -16.609 -46.938 1 26.12 171 ARG A N 1
ATOM 1357 C CA . ARG A 1 171 ? -45.594 -17.531 -47.719 1 26.12 171 ARG A CA 1
ATOM 1358 C C . ARG A 1 171 ? -45.594 -17.188 -49.188 1 26.12 171 ARG A C 1
ATOM 1360 O O . ARG A 1 171 ? -46.469 -16.469 -49.688 1 26.12 171 ARG A O 1
ATOM 1367 N N . ALA A 1 172 ? -44.625 -16.438 -49.625 1 24.67 172 ALA A N 1
ATOM 1368 C CA . ALA A 1 172 ? -45.125 -16.062 -50.938 1 24.67 172 ALA A CA 1
ATOM 1369 C C . ALA A 1 172 ? -45.781 -17.266 -51.625 1 24.67 172 ALA A C 1
ATOM 1371 O O . ALA A 1 172 ? -45.156 -18.312 -51.75 1 24.67 172 ALA A O 1
ATOM 1372 N N . ALA A 1 173 ? -47.094 -17.203 -51.781 1 25.62 173 ALA A N 1
ATOM 1373 C CA . ALA A 1 173 ? -48.281 -17.734 -52.438 1 25.62 173 ALA A CA 1
ATOM 1374 C C . ALA A 1 173 ? -47.969 -18.375 -53.781 1 25.62 173 ALA A C 1
ATOM 1376 O O . ALA A 1 173 ? -46.906 -18.109 -54.344 1 25.62 173 ALA A O 1
ATOM 1377 N N . ALA A 1 174 ? -49.062 -18 -54.656 1 25 174 ALA A N 1
ATOM 1378 C CA . ALA A 1 174 ? -49.594 -18.266 -56 1 25 174 ALA A CA 1
ATOM 1379 C C . ALA A 1 174 ? -48.594 -17.922 -57.094 1 25 174 ALA A C 1
ATOM 1381 O O . ALA A 1 174 ? -47.875 -16.906 -57 1 25 174 ALA A O 1
ATOM 1382 N N . MET B 1 1 ? 9.062 -26.266 9.406 1 24.98 1 MET B N 1
ATOM 1383 C CA . MET B 1 1 ? 9.594 -25.219 8.539 1 24.98 1 MET B CA 1
ATOM 1384 C C . MET B 1 1 ? 8.469 -24.344 8 1 24.98 1 MET B C 1
ATOM 1386 O O . MET B 1 1 ? 7.543 -24.844 7.355 1 24.98 1 MET B O 1
ATOM 1390 N N . VAL B 1 2 ? 7.848 -23.578 8.688 1 34.22 2 VAL B N 1
ATOM 1391 C CA . VAL B 1 2 ? 6.637 -22.875 8.297 1 34.22 2 VAL B CA 1
ATOM 1392 C C . VAL B 1 2 ? 6.699 -22.516 6.816 1 34.22 2 VAL B C 1
ATOM 1394 O O . VAL B 1 2 ? 7.715 -22.016 6.332 1 34.22 2 VAL B O 1
ATOM 1397 N N . GLU B 1 3 ? 6.34 -23.266 5.965 1 42.09 3 GLU B N 1
ATOM 1398 C CA . GLU B 1 3 ? 6.438 -23.141 4.512 1 42.09 3 GLU B CA 1
ATOM 1399 C C . GLU B 1 3 ? 6.488 -21.688 4.086 1 42.09 3 GLU B C 1
ATOM 1401 O O . GLU B 1 3 ? 5.551 -20.922 4.34 1 42.09 3 GLU B O 1
ATOM 1406 N N . GLN B 1 4 ? 7.625 -21.016 4.418 1 48.62 4 GLN B N 1
ATOM 1407 C CA . GLN B 1 4 ? 8.297 -19.734 4.438 1 48.62 4 GLN B CA 1
ATOM 1408 C C . GLN B 1 4 ? 7.77 -18.812 3.33 1 48.62 4 GLN B C 1
ATOM 1410 O O . GLN B 1 4 ? 7.477 -17.641 3.566 1 48.62 4 GLN B O 1
ATOM 1415 N N . PRO B 1 5 ? 7.992 -19.453 2.061 1 52.34 5 PRO B N 1
ATOM 1416 C CA . PRO B 1 5 ? 7.875 -18.578 0.898 1 52.34 5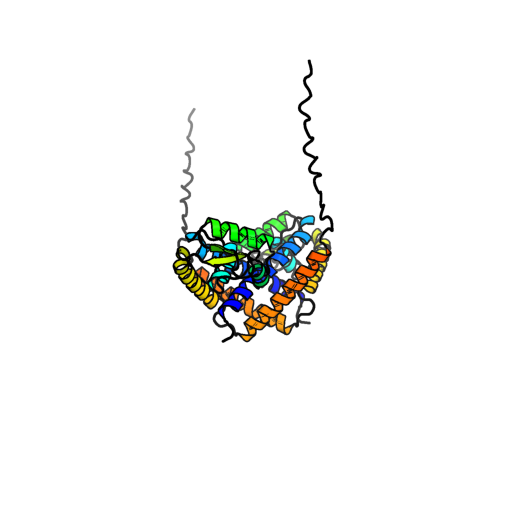 PRO B CA 1
ATOM 1417 C C . PRO B 1 5 ? 6.492 -17.938 0.773 1 52.34 5 PRO B C 1
ATOM 1419 O O . PRO B 1 5 ? 6.371 -16.781 0.376 1 52.34 5 PRO B O 1
ATOM 1422 N N . ASP B 1 6 ? 5.43 -18.672 1.491 1 64.62 6 ASP B N 1
ATOM 1423 C CA . ASP B 1 6 ? 4.059 -18.234 1.228 1 64.62 6 ASP B CA 1
ATOM 1424 C C . ASP B 1 6 ? 3.676 -17.047 2.105 1 64.62 6 ASP B C 1
ATOM 1426 O O . ASP B 1 6 ? 2.941 -16.156 1.671 1 64.62 6 ASP B O 1
ATOM 1430 N N . TRP B 1 7 ? 4.48 -17.062 3.211 1 62.06 7 TRP B N 1
ATOM 1431 C CA . TRP B 1 7 ? 4.066 -16.016 4.141 1 62.06 7 TRP B CA 1
ATOM 1432 C C . TRP B 1 7 ? 4.555 -14.656 3.676 1 62.06 7 TRP B C 1
ATOM 1434 O O . TRP B 1 7 ? 3.859 -13.648 3.838 1 62.06 7 TRP B O 1
ATOM 1444 N N . ASP B 1 8 ? 5.836 -14.68 3.088 1 68.5 8 ASP B N 1
ATOM 1445 C CA . ASP B 1 8 ? 6.414 -13.422 2.631 1 68.5 8 ASP B CA 1
ATOM 1446 C C . ASP B 1 8 ? 5.602 -12.828 1.484 1 68.5 8 ASP B C 1
ATOM 1448 O O . ASP B 1 8 ? 5.402 -11.617 1.423 1 68.5 8 ASP B O 1
ATOM 1452 N N . LEU B 1 9 ? 5.129 -13.82 0.702 1 72.94 9 LEU B N 1
ATOM 1453 C CA . LEU B 1 9 ? 4.277 -13.367 -0.395 1 72.94 9 LEU B CA 1
ATOM 1454 C C . LEU B 1 9 ? 2.955 -12.828 0.132 1 72.94 9 LEU B C 1
ATOM 1456 O O . LEU B 1 9 ? 2.477 -11.789 -0.33 1 72.94 9 LEU B O 1
ATOM 1460 N N . ARG B 1 10 ? 2.506 -13.492 1.121 1 79.31 10 ARG B N 1
ATOM 1461 C CA . ARG B 1 10 ? 1.221 -13.102 1.693 1 79.31 10 ARG B CA 1
ATOM 1462 C C . ARG B 1 10 ? 1.314 -11.742 2.383 1 79.31 10 ARG B C 1
ATOM 1464 O O . ARG B 1 10 ? 0.395 -10.93 2.287 1 79.31 10 ARG B O 1
ATOM 1471 N N . LEU B 1 11 ? 2.49 -11.492 3.053 1 89.38 11 LEU B N 1
ATOM 1472 C CA . LEU B 1 11 ? 2.666 -10.219 3.734 1 89.38 11 LEU B CA 1
ATOM 1473 C C . LEU B 1 11 ? 2.725 -9.07 2.732 1 89.38 11 LEU B C 1
ATOM 1475 O O . LEU B 1 11 ? 2.104 -8.023 2.943 1 89.38 11 LEU B O 1
ATOM 1479 N N . GLY B 1 12 ? 3.432 -9.289 1.622 1 90.5 12 GLY B N 1
ATOM 1480 C CA . GLY B 1 12 ? 3.492 -8.281 0.576 1 90.5 12 GLY B CA 1
ATOM 1481 C C . GLY B 1 12 ? 2.135 -7.941 -0.006 1 90.5 12 GLY B C 1
ATOM 1482 O O . GLY B 1 12 ? 1.816 -6.766 -0.213 1 90.5 12 GLY B O 1
ATOM 1483 N N . TYR B 1 13 ? 1.359 -8.922 -0.155 1 86.94 13 TYR B N 1
ATOM 1484 C CA . TYR B 1 13 ? 0.024 -8.727 -0.708 1 86.94 13 TYR B CA 1
ATOM 1485 C C . TYR B 1 13 ? -0.882 -8.023 0.295 1 86.94 13 TYR B C 1
ATOM 1487 O O . TYR B 1 13 ? -1.671 -7.148 -0.077 1 86.94 13 TYR B O 1
ATOM 1495 N N . LEU B 1 14 ? -0.76 -8.391 1.567 1 91.69 14 LEU B N 1
ATOM 1496 C CA . LEU B 1 14 ? -1.556 -7.734 2.6 1 91.69 14 LEU B CA 1
ATOM 1497 C C . LEU B 1 14 ? -1.23 -6.246 2.674 1 91.69 14 LEU B C 1
ATOM 1499 O O . LEU B 1 14 ? -2.133 -5.414 2.791 1 91.69 14 LEU B O 1
ATOM 1503 N N . ILE B 1 15 ? 0.073 -5.973 2.584 1 95.69 15 ILE B N 1
ATOM 1504 C CA . ILE B 1 15 ? 0.501 -4.578 2.592 1 95.69 15 ILE B CA 1
ATOM 1505 C C . ILE B 1 15 ? -0.117 -3.838 1.407 1 95.69 15 ILE B C 1
ATOM 1507 O O . ILE B 1 15 ? -0.654 -2.74 1.564 1 95.69 15 ILE B O 1
ATOM 1511 N N . HIS B 1 16 ? -0.11 -4.445 0.304 1 93.19 16 HIS B N 1
ATOM 1512 C CA . HIS B 1 16 ? -0.675 -3.865 -0.91 1 93.19 16 HIS B CA 1
ATOM 1513 C C . HIS B 1 16 ? -2.184 -3.68 -0.781 1 93.19 16 HIS B C 1
ATOM 1515 O O . HIS B 1 16 ? -2.709 -2.605 -1.082 1 93.19 16 HIS B O 1
ATOM 1521 N N . ASP B 1 17 ? -2.887 -4.691 -0.377 1 91.56 17 ASP B N 1
ATOM 1522 C CA . ASP B 1 17 ? -4.344 -4.656 -0.294 1 91.56 17 ASP B CA 1
ATOM 1523 C C . ASP B 1 17 ? -4.812 -3.584 0.689 1 91.56 17 ASP B C 1
ATOM 1525 O O . ASP B 1 17 ? -5.723 -2.812 0.386 1 91.56 17 ASP B O 1
ATOM 1529 N N . VAL B 1 18 ? -4.188 -3.574 1.853 1 95.81 18 VAL B N 1
ATOM 1530 C CA . VAL B 1 18 ? -4.586 -2.604 2.867 1 95.81 18 VAL B CA 1
ATOM 1531 C C . VAL B 1 18 ? -4.301 -1.188 2.369 1 95.81 18 VAL B C 1
ATOM 1533 O O . VAL B 1 18 ? -5.129 -0.29 2.529 1 95.81 18 VAL B O 1
ATOM 1536 N N . SER B 1 19 ? -3.119 -1.015 1.772 1 96.06 19 SER B N 1
ATOM 1537 C CA . SER B 1 19 ? -2.791 0.291 1.207 1 96.06 19 SER B CA 1
ATOM 1538 C C . SER B 1 19 ? -3.822 0.715 0.165 1 96.06 19 SER B C 1
ATOM 1540 O O . SER B 1 19 ? -4.316 1.844 0.197 1 96.06 19 SER B O 1
ATOM 1542 N N . ARG B 1 20 ? -4.168 -0.136 -0.735 1 93.19 20 ARG B N 1
ATOM 1543 C CA . ARG B 1 20 ? -5.121 0.145 -1.805 1 93.19 20 ARG B CA 1
ATOM 1544 C C . ARG B 1 20 ? -6.5 0.467 -1.238 1 93.19 20 ARG B C 1
ATOM 1546 O O . ARG B 1 20 ? -7.113 1.464 -1.621 1 93.19 20 ARG B O 1
ATOM 1553 N N . LEU B 1 21 ? -7 -0.362 -0.36 1 93.62 21 LEU B N 1
ATOM 1554 C CA . LEU B 1 21 ? -8.328 -0.178 0.218 1 93.62 21 LEU B CA 1
ATOM 1555 C C . LEU B 1 21 ? -8.398 1.122 1.011 1 93.62 21 LEU B C 1
ATOM 1557 O O . LEU B 1 21 ? -9.391 1.847 0.935 1 93.62 21 LEU B O 1
ATOM 1561 N N . ARG B 1 22 ? -7.371 1.399 1.794 1 93.62 22 ARG B N 1
ATOM 1562 C CA . ARG B 1 22 ? -7.316 2.666 2.518 1 93.62 22 ARG B CA 1
ATOM 1563 C C . ARG B 1 22 ? -7.355 3.85 1.558 1 93.62 22 ARG B C 1
ATOM 1565 O O . ARG B 1 22 ? -8.094 4.812 1.781 1 93.62 22 ARG B O 1
ATOM 1572 N N . ARG B 1 23 ? -6.551 3.77 0.514 1 92.44 23 ARG B N 1
ATOM 1573 C CA . ARG B 1 23 ? -6.508 4.844 -0.475 1 92.44 23 ARG B CA 1
ATOM 1574 C C . ARG B 1 23 ? -7.883 5.07 -1.096 1 92.44 23 ARG B C 1
ATOM 1576 O O . ARG B 1 23 ? -8.328 6.211 -1.233 1 92.44 23 ARG B O 1
ATOM 1583 N N . MET B 1 24 ? -8.5 4.043 -1.46 1 91.31 24 MET B N 1
ATOM 1584 C CA . MET B 1 24 ? -9.828 4.137 -2.061 1 91.31 24 MET B CA 1
ATOM 1585 C C . MET B 1 24 ? -10.812 4.812 -1.11 1 91.31 24 MET B C 1
ATOM 1587 O O . MET B 1 24 ? -11.594 5.668 -1.525 1 91.31 24 MET B O 1
ATOM 1591 N N . MET B 1 25 ? -10.75 4.445 0.099 1 88.56 25 MET B N 1
ATOM 1592 C CA . MET B 1 25 ? -11.648 5.012 1.101 1 88.56 25 MET B CA 1
ATOM 1593 C C . MET B 1 25 ? -11.383 6.5 1.289 1 88.56 25 MET B C 1
ATOM 1595 O O . MET B 1 25 ? -12.32 7.301 1.329 1 88.56 25 MET B O 1
ATOM 1599 N N . PHE B 1 26 ? -10.156 6.859 1.393 1 89.19 26 PHE B N 1
ATOM 1600 C CA . PHE B 1 26 ? -9.812 8.266 1.585 1 89.19 26 PHE B CA 1
ATOM 1601 C C . PHE B 1 26 ? -10.133 9.078 0.336 1 89.19 26 PHE B C 1
ATOM 1603 O O . PHE B 1 26 ? -10.609 10.211 0.431 1 89.19 26 PHE B O 1
ATOM 1610 N N . ASP B 1 27 ? -9.844 8.492 -0.812 1 89.06 27 ASP B N 1
ATOM 1611 C CA . ASP B 1 27 ? -10.195 9.18 -2.051 1 89.06 27 ASP B CA 1
ATOM 1612 C C . ASP B 1 27 ? -11.695 9.484 -2.102 1 89.06 27 ASP B C 1
ATOM 1614 O O . ASP B 1 27 ? -12.094 10.594 -2.471 1 89.06 27 ASP B O 1
ATOM 1618 N N . ARG B 1 28 ? -12.422 8.531 -1.703 1 86.5 28 ARG B N 1
ATOM 1619 C CA . ARG B 1 28 ? -13.867 8.711 -1.691 1 86.5 28 ARG B CA 1
ATOM 1620 C C . ARG B 1 28 ? -14.273 9.805 -0.708 1 86.5 28 ARG B C 1
ATOM 1622 O O . ARG B 1 28 ? -15.125 10.641 -1.016 1 86.5 28 ARG B O 1
ATOM 1629 N N . ALA B 1 29 ? -13.688 9.805 0.443 1 83.31 29 ALA B N 1
ATOM 1630 C CA . ALA B 1 29 ? -14.031 10.766 1.49 1 83.31 29 ALA B CA 1
ATOM 1631 C C . ALA B 1 29 ? -13.578 12.172 1.112 1 83.31 29 ALA B C 1
ATOM 1633 O O . ALA B 1 29 ? -14.234 13.156 1.472 1 83.31 29 ALA B O 1
ATOM 1634 N N . LEU B 1 30 ? -12.469 12.312 0.347 1 86.56 30 LEU B N 1
ATOM 1635 C CA . LEU B 1 30 ? -11.852 13.609 0.083 1 86.56 30 LEU B CA 1
ATOM 1636 C C . LEU B 1 30 ? -12.344 14.188 -1.241 1 86.56 30 LEU B C 1
ATOM 1638 O O . LEU B 1 30 ? -12.219 15.391 -1.487 1 86.56 30 LEU B O 1
ATOM 1642 N N . ALA B 1 31 ? -12.992 13.336 -2.059 1 86.94 31 ALA B N 1
ATOM 1643 C CA . ALA B 1 31 ? -13.406 13.719 -3.406 1 86.94 31 ALA B CA 1
ATOM 1644 C C . ALA B 1 31 ? -14.328 14.938 -3.371 1 86.94 31 ALA B C 1
ATOM 1646 O O . ALA B 1 31 ? -14.102 15.914 -4.086 1 86.94 31 ALA B O 1
ATOM 1647 N N . PRO B 1 32 ? -15.266 14.961 -2.512 1 84.25 32 PRO B N 1
ATOM 1648 C CA . PRO B 1 32 ? -16.172 16.109 -2.498 1 84.25 32 PRO B CA 1
ATOM 1649 C C . PRO B 1 32 ? -15.484 17.406 -2.09 1 84.25 32 PRO B C 1
ATOM 1651 O O . PRO B 1 32 ? -16.016 18.5 -2.336 1 84.25 32 PRO B O 1
ATOM 1654 N N . LEU B 1 33 ? -14.297 17.344 -1.527 1 81.81 33 LEU B N 1
ATOM 1655 C CA . LEU B 1 33 ? -13.609 18.5 -0.984 1 81.81 33 LEU B CA 1
ATOM 1656 C C . LEU B 1 33 ? -12.562 19.031 -1.966 1 81.81 33 LEU B C 1
ATOM 1658 O O . LEU B 1 33 ? -11.969 20.078 -1.749 1 81.81 33 LEU B O 1
ATOM 1662 N N . GLY B 1 34 ? -12.32 18.234 -3.012 1 84.06 34 GLY B N 1
ATOM 1663 C CA . GLY B 1 34 ? -11.32 18.641 -3.986 1 84.06 34 GLY B CA 1
ATOM 1664 C C . GLY B 1 34 ? -9.906 18.578 -3.447 1 84.06 34 GLY B C 1
ATOM 1665 O O . GLY B 1 34 ? -9.031 19.312 -3.895 1 84.06 34 GLY B O 1
ATOM 1666 N N . ILE B 1 35 ? -9.625 17.922 -2.377 1 87.19 35 ILE B N 1
ATOM 1667 C CA . ILE B 1 35 ? -8.32 17.75 -1.751 1 87.19 35 ILE B CA 1
ATOM 1668 C C . ILE B 1 35 ? -7.797 16.344 -2.027 1 87.19 35 ILE B C 1
ATOM 1670 O O . ILE B 1 35 ? -8.539 15.359 -1.896 1 87.19 35 ILE B O 1
ATOM 1674 N N . THR B 1 36 ? -6.551 16.234 -2.457 1 88.38 36 THR B N 1
ATOM 1675 C CA . THR B 1 36 ? -5.934 14.922 -2.678 1 88.38 36 THR B CA 1
ATOM 1676 C C . THR B 1 36 ? -5.453 14.32 -1.36 1 88.38 36 THR B C 1
ATOM 1678 O O . THR B 1 36 ? -5.375 15.016 -0.346 1 88.38 36 THR B O 1
ATOM 1681 N N . ARG B 1 37 ? -5.133 13.094 -1.414 1 88.38 37 ARG B N 1
ATOM 1682 C CA . ARG B 1 37 ? -4.629 12.414 -0.224 1 88.38 37 ARG B CA 1
ATOM 1683 C C . ARG B 1 37 ? -3.305 13.023 0.232 1 88.38 37 ARG B C 1
ATOM 1685 O O . ARG B 1 37 ? -3.064 13.164 1.432 1 88.38 37 ARG B O 1
ATOM 1692 N N . SER B 1 38 ? -2.473 13.344 -0.746 1 87 38 SER B N 1
ATOM 1693 C CA . SER B 1 38 ? -1.185 13.938 -0.403 1 87 38 SER B CA 1
ATOM 1694 C C . SER B 1 38 ? -1.362 15.297 0.264 1 87 38 SER B C 1
ATOM 1696 O O . SER B 1 38 ? -0.647 15.625 1.212 1 87 38 SER B O 1
ATOM 1698 N N . GLN B 1 39 ? -2.289 16.016 -0.267 1 87.94 39 GLN B N 1
ATOM 1699 C CA . GLN B 1 39 ? -2.602 17.297 0.344 1 87.94 39 GLN B CA 1
ATOM 1700 C C . GLN B 1 39 ? -3.178 17.125 1.745 1 87.94 39 GLN B C 1
ATOM 1702 O O . GLN B 1 39 ? -2.824 17.859 2.668 1 87.94 39 GLN B O 1
ATOM 1707 N N . TRP B 1 40 ? -4.012 16.172 1.865 1 88.38 40 TRP B N 1
ATOM 1708 C CA . TRP B 1 40 ? -4.613 15.898 3.166 1 88.38 40 TRP B CA 1
ATOM 1709 C C . TRP B 1 40 ? -3.551 15.516 4.191 1 88.38 40 TRP B C 1
ATOM 1711 O O . TRP B 1 40 ? -3.604 15.953 5.344 1 88.38 40 TRP B O 1
ATOM 1721 N N . TRP B 1 41 ? -2.66 14.719 3.752 1 84.62 41 TRP B N 1
ATOM 1722 C CA . TRP B 1 41 ? -1.595 14.289 4.648 1 84.62 41 TRP B CA 1
ATOM 1723 C C . TRP B 1 41 ? -0.863 15.484 5.242 1 84.62 41 TRP B C 1
ATOM 1725 O O . TRP B 1 41 ? -0.668 15.562 6.461 1 84.62 41 TRP B O 1
ATOM 1735 N N . VAL B 1 42 ? -0.554 16.391 4.453 1 86.81 42 VAL B N 1
ATOM 1736 C CA . VAL B 1 42 ? 0.156 17.578 4.898 1 86.81 42 VAL B CA 1
ATOM 1737 C C . VAL B 1 42 ? -0.765 18.438 5.766 1 86.81 42 VAL B C 1
ATOM 1739 O O . VAL B 1 42 ? -0.367 18.891 6.84 1 86.81 42 VAL B O 1
ATOM 1742 N N . LEU B 1 43 ? -1.974 18.547 5.344 1 89.69 43 LEU B N 1
ATOM 1743 C CA . LEU B 1 43 ? -2.947 19.375 6.043 1 89.69 43 LEU B CA 1
ATOM 1744 C C . LEU B 1 43 ? -3.256 18.797 7.422 1 89.69 43 LEU B C 1
ATOM 1746 O O . LEU B 1 43 ? -3.404 19.547 8.391 1 89.69 43 LEU B O 1
ATOM 1750 N N . ALA B 1 44 ? -3.385 17.531 7.41 1 85.56 44 ALA B N 1
ATOM 1751 C CA . ALA B 1 44 ? -3.689 16.875 8.672 1 85.56 44 ALA B CA 1
ATOM 1752 C C . ALA B 1 44 ? -2.58 17.109 9.695 1 85.56 44 ALA B C 1
ATOM 1754 O O . ALA B 1 44 ? -2.852 17.281 10.891 1 85.56 44 ALA B O 1
ATOM 1755 N N . PHE B 1 45 ? -1.422 17.047 9.242 1 83.19 45 PHE B N 1
ATOM 1756 C CA . PHE B 1 45 ? -0.288 17.266 10.133 1 83.19 45 PHE B CA 1
ATOM 1757 C C . PHE B 1 45 ? -0.228 18.719 10.578 1 83.19 45 PHE B C 1
ATOM 1759 O O . PHE B 1 45 ? -0.07 19 11.773 1 83.19 45 PHE B O 1
ATOM 1766 N N . ILE B 1 46 ? -0.417 19.656 9.672 1 86.69 46 ILE B N 1
ATOM 1767 C CA . ILE B 1 46 ? -0.361 21.078 9.984 1 86.69 46 ILE B CA 1
ATOM 1768 C C . ILE B 1 46 ? -1.508 21.438 10.922 1 86.69 46 ILE B C 1
ATOM 1770 O O . ILE B 1 46 ? -1.351 22.297 11.797 1 86.69 46 ILE B O 1
ATOM 1774 N N . SER B 1 47 ? -2.619 20.828 10.711 1 84.88 47 SER B N 1
ATOM 1775 C CA . SER B 1 47 ? -3.797 21.141 11.516 1 84.88 47 SER B CA 1
ATOM 1776 C C . SER B 1 47 ? -3.586 20.734 12.977 1 84.88 47 SER B C 1
ATOM 1778 O O . SER B 1 47 ? -4.234 21.266 13.875 1 84.88 47 SER B O 1
ATOM 1780 N N . ARG B 1 48 ? -2.713 19.797 13.188 1 80 48 ARG B N 1
ATOM 1781 C CA . ARG B 1 48 ? -2.426 19.328 14.539 1 80 48 ARG B CA 1
ATOM 1782 C C . ARG B 1 48 ? -1.295 20.141 15.172 1 80 48 ARG B C 1
ATOM 1784 O O . ARG B 1 48 ? -1.265 20.328 16.391 1 80 48 ARG B O 1
ATOM 1791 N N . LYS B 1 49 ? -0.334 20.516 14.414 1 83.06 49 LYS B N 1
ATOM 1792 C CA . LYS B 1 49 ? 0.802 21.328 14.828 1 83.06 49 LYS B CA 1
ATOM 1793 C C . LYS B 1 49 ? 0.934 22.562 13.953 1 83.06 49 LYS B C 1
ATOM 1795 O O . LYS B 1 49 ? 1.769 22.609 13.047 1 83.06 49 LYS B O 1
ATOM 1800 N N . ASP B 1 50 ? 0.158 23.562 14.312 1 86.69 50 ASP B N 1
ATOM 1801 C CA . ASP B 1 50 ? 0.109 24.797 13.531 1 86.69 50 ASP B CA 1
ATOM 1802 C C . ASP B 1 50 ? 1.379 25.625 13.719 1 86.69 50 ASP B C 1
ATOM 1804 O O . ASP B 1 50 ? 1.935 25.672 14.82 1 86.69 50 ASP B O 1
ATOM 1808 N N . GLY B 1 51 ? 1.868 26.156 12.609 1 91.75 51 GLY B N 1
ATOM 1809 C CA . GLY B 1 51 ? 2.988 27.078 12.688 1 91.75 51 GLY B CA 1
ATOM 1810 C C . GLY B 1 51 ? 4.336 26.391 12.641 1 91.75 51 GLY B C 1
ATOM 1811 O O . GLY B 1 51 ? 5.34 26.938 13.094 1 91.75 51 GLY B O 1
ATOM 1812 N N . LEU B 1 52 ? 4.418 25.219 12.172 1 90.88 52 LEU B N 1
ATOM 1813 C CA . LEU B 1 52 ? 5.691 24.516 12.023 1 90.88 52 LEU B CA 1
ATOM 1814 C C . LEU B 1 52 ? 6.488 25.078 10.859 1 90.88 52 LEU B C 1
ATOM 1816 O O . LEU B 1 52 ? 5.914 25.438 9.82 1 90.88 52 LEU B O 1
ATOM 1820 N N . PRO B 1 53 ? 7.832 25.125 11.086 1 94.44 53 PRO B N 1
ATOM 1821 C CA . PRO B 1 53 ? 8.672 25.438 9.922 1 94.44 53 PRO B CA 1
ATOM 1822 C C . PRO B 1 53 ? 8.508 24.422 8.789 1 94.44 53 PRO B C 1
ATOM 1824 O O . PRO B 1 53 ? 8.336 23.234 9.039 1 94.44 53 PRO B O 1
ATOM 1827 N N . GLN B 1 54 ? 8.539 24.922 7.551 1 92.62 54 GLN B N 1
ATOM 1828 C CA . GLN B 1 54 ? 8.398 24.031 6.395 1 92.62 54 GLN B CA 1
ATOM 1829 C C . GLN B 1 54 ? 9.414 22.906 6.434 1 92.62 54 GLN B C 1
ATOM 1831 O O . GLN B 1 54 ? 9.102 21.766 6.086 1 92.62 54 GLN B O 1
ATOM 1836 N N . THR B 1 55 ? 10.625 23.219 6.875 1 91.06 55 THR B N 1
ATOM 1837 C CA . THR B 1 55 ? 11.688 22.219 6.953 1 91.06 55 THR B CA 1
ATOM 1838 C C . THR B 1 55 ? 11.328 21.125 7.961 1 91.06 55 THR B C 1
ATOM 1840 O O . THR B 1 55 ? 11.578 19.938 7.719 1 91.06 55 THR B O 1
ATOM 1843 N N . GLN B 1 56 ? 10.789 21.5 9.031 1 90.38 56 GLN B N 1
ATOM 1844 C CA . GLN B 1 56 ? 10.367 20.547 10.047 1 90.38 56 GLN B CA 1
ATOM 1845 C C . GLN B 1 56 ? 9.195 19.688 9.555 1 90.38 56 GLN B C 1
ATOM 1847 O O . GLN B 1 56 ? 9.117 18.5 9.867 1 90.38 56 GLN B O 1
ATOM 1852 N N . LEU B 1 57 ? 8.305 20.328 8.82 1 88.38 57 LEU B N 1
ATOM 1853 C CA . LEU B 1 57 ? 7.184 19.594 8.234 1 88.38 57 LEU B CA 1
ATOM 1854 C C . LEU B 1 57 ? 7.676 18.484 7.32 1 88.38 57 LEU B C 1
ATOM 1856 O O . LEU B 1 57 ? 7.16 17.359 7.367 1 88.38 57 LEU B O 1
ATOM 1860 N N . ALA B 1 58 ? 8.672 18.781 6.531 1 88.19 58 ALA B N 1
ATOM 1861 C CA . ALA B 1 58 ? 9.266 17.781 5.645 1 88.19 58 ALA B CA 1
ATOM 1862 C C . ALA B 1 58 ? 9.836 16.609 6.438 1 88.19 58 ALA B C 1
ATOM 1864 O O . ALA B 1 58 ? 9.625 15.453 6.074 1 88.19 58 ALA B O 1
ATOM 1865 N N . ASN B 1 59 ? 10.492 16.891 7.539 1 84.88 59 ASN B N 1
ATOM 1866 C CA . ASN B 1 59 ? 11.094 15.867 8.391 1 84.88 59 ASN B CA 1
ATOM 1867 C C . ASN B 1 59 ? 10.031 15 9.062 1 84.88 59 ASN B C 1
ATOM 1869 O O . ASN B 1 59 ? 10.148 13.773 9.086 1 84.88 59 ASN B O 1
ATOM 1873 N N . GLU B 1 60 ? 9.016 15.664 9.547 1 80.5 60 GLU B N 1
ATOM 1874 C CA . GLU B 1 60 ? 7.957 14.961 10.258 1 80.5 60 GLU B CA 1
ATOM 1875 C C . GLU B 1 60 ? 7.176 14.047 9.32 1 80.5 60 GLU B C 1
ATOM 1877 O O . GLU B 1 60 ? 6.73 12.969 9.719 1 80.5 60 GLU B O 1
ATOM 1882 N N . LEU B 1 61 ? 6.996 14.469 8.109 1 79.81 61 LEU B N 1
ATOM 1883 C CA . LEU B 1 61 ? 6.215 13.719 7.129 1 79.81 61 LEU B CA 1
ATOM 1884 C C . LEU B 1 61 ? 7.094 12.727 6.379 1 79.81 61 LEU B C 1
ATOM 1886 O O . LEU B 1 61 ? 6.586 11.891 5.617 1 79.81 61 LEU B O 1
ATOM 1890 N N . ASP B 1 62 ? 8.359 12.812 6.641 1 77 62 ASP B N 1
ATOM 1891 C CA . ASP B 1 62 ? 9.336 11.969 5.961 1 77 62 ASP B CA 1
ATOM 1892 C C . ASP B 1 62 ? 9.195 12.086 4.441 1 77 62 ASP B C 1
ATOM 1894 O O . ASP B 1 62 ? 9.102 11.078 3.742 1 77 62 ASP B O 1
ATOM 1898 N N . VAL B 1 63 ? 9.078 13.273 4.031 1 77.75 63 VAL B N 1
ATOM 1899 C CA . VAL B 1 63 ? 9.008 13.609 2.613 1 77.75 63 VAL B CA 1
ATOM 1900 C C . VAL B 1 63 ? 10.086 14.633 2.266 1 77.75 63 VAL B C 1
ATOM 1902 O O . VAL B 1 63 ? 10.562 15.359 3.139 1 77.75 63 VAL B O 1
ATOM 1905 N N . GLY B 1 64 ? 10.547 14.609 1.038 1 82.5 64 GLY B N 1
ATOM 1906 C CA . GLY B 1 64 ? 11.547 15.562 0.593 1 82.5 64 GLY B CA 1
ATOM 1907 C C . GLY B 1 64 ? 11.078 17 0.684 1 82.5 64 GLY B C 1
ATOM 1908 O O . GLY B 1 64 ? 9.891 17.297 0.495 1 82.5 64 GLY B O 1
ATOM 1909 N N . LYS B 1 65 ? 12.039 17.875 0.924 1 89.5 65 LYS B N 1
ATOM 1910 C CA . LYS B 1 65 ? 11.758 19.297 1.072 1 89.5 65 LYS B CA 1
ATOM 1911 C C . LYS B 1 65 ? 11.086 19.859 -0.179 1 89.5 65 LYS B C 1
ATOM 1913 O O . LYS B 1 65 ? 10.141 20.656 -0.084 1 89.5 65 LYS B O 1
ATOM 1918 N N . VAL B 1 66 ? 11.531 19.406 -1.275 1 89.38 66 VAL B N 1
ATOM 1919 C CA . VAL B 1 66 ? 11.008 19.891 -2.547 1 89.38 66 VAL B CA 1
ATOM 1920 C C . VAL B 1 66 ? 9.539 19.484 -2.691 1 89.38 66 VAL B C 1
ATOM 1922 O O . VAL B 1 66 ? 8.688 20.297 -3.041 1 89.38 66 VAL B O 1
ATOM 1925 N N . ALA B 1 67 ? 9.234 18.25 -2.35 1 88.81 67 ALA B N 1
ATOM 1926 C CA . ALA B 1 67 ? 7.883 17.719 -2.477 1 88.81 67 ALA B CA 1
ATOM 1927 C C . ALA B 1 67 ? 6.93 18.422 -1.508 1 88.81 67 ALA B C 1
ATOM 1929 O O . ALA B 1 67 ? 5.805 18.766 -1.875 1 88.81 67 ALA B O 1
ATOM 1930 N N . VAL B 1 68 ? 7.379 18.656 -0.357 1 91.62 68 VAL B N 1
ATOM 1931 C CA . VAL B 1 68 ? 6.551 19.312 0.64 1 91.62 68 VAL B CA 1
ATOM 1932 C C . VAL B 1 68 ? 6.273 20.75 0.206 1 91.62 68 VAL B C 1
ATOM 1934 O O . VAL B 1 68 ? 5.16 21.266 0.377 1 91.62 68 VAL B O 1
ATOM 1937 N N . GLY B 1 69 ? 7.285 21.422 -0.324 1 94.06 69 GLY B N 1
ATOM 1938 C CA . GLY B 1 69 ? 7.098 22.766 -0.826 1 94.06 69 GLY B CA 1
ATOM 1939 C C . GLY B 1 69 ? 6.016 22.875 -1.884 1 94.06 69 GLY B C 1
ATOM 1940 O O . GLY B 1 69 ? 5.172 23.766 -1.831 1 94.06 69 GLY B O 1
ATOM 1941 N N . ALA B 1 70 ? 6.109 21.922 -2.809 1 94.44 70 ALA B N 1
ATOM 1942 C CA . ALA B 1 70 ? 5.113 21.906 -3.879 1 94.44 70 ALA B CA 1
ATOM 1943 C C . ALA B 1 70 ? 3.713 21.672 -3.322 1 94.44 70 ALA B C 1
ATOM 1945 O O . ALA B 1 70 ? 2.746 22.281 -3.789 1 94.44 70 ALA B O 1
ATOM 1946 N N . LEU B 1 71 ? 3.602 20.844 -2.391 1 93.12 71 LEU B N 1
ATOM 1947 C CA . LEU B 1 71 ? 2.312 20.562 -1.765 1 93.12 71 LEU B CA 1
ATOM 1948 C C . LEU B 1 71 ? 1.795 21.797 -1.025 1 93.12 71 LEU B C 1
ATOM 1950 O O . LEU B 1 71 ? 0.61 22.125 -1.113 1 93.12 71 LEU B O 1
ATOM 1954 N N . ILE B 1 72 ? 2.684 22.453 -0.367 1 94.25 72 ILE B N 1
ATOM 1955 C CA . ILE B 1 72 ? 2.305 23.641 0.373 1 94.25 72 ILE B CA 1
ATOM 1956 C C . ILE B 1 72 ? 1.888 24.75 -0.603 1 94.25 72 ILE B C 1
ATOM 1958 O O . ILE B 1 72 ? 0.932 25.484 -0.347 1 94.25 72 ILE B O 1
ATOM 1962 N N . ASP B 1 73 ? 2.621 24.844 -1.746 1 95.44 73 ASP B N 1
ATOM 1963 C CA . ASP B 1 73 ? 2.254 25.812 -2.783 1 95.44 73 ASP B CA 1
ATOM 1964 C C . ASP B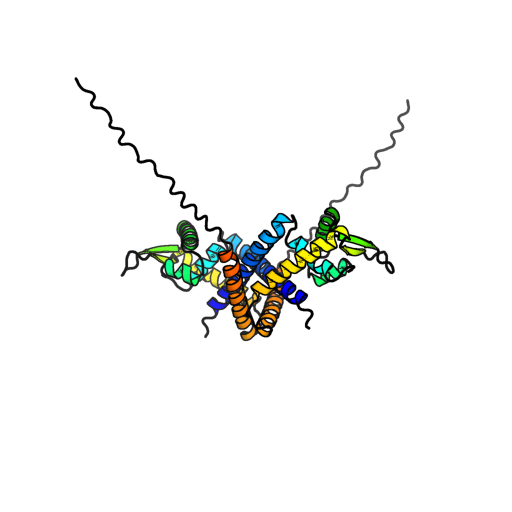 1 73 ? 0.804 25.609 -3.223 1 95.44 73 ASP B C 1
ATOM 1966 O O . ASP B 1 73 ? 0.042 26.578 -3.307 1 95.44 73 ASP B O 1
ATOM 1970 N N . ARG B 1 74 ? 0.432 24.422 -3.404 1 94 74 ARG B N 1
ATOM 1971 C CA . ARG B 1 74 ? -0.917 24.094 -3.857 1 94 74 ARG B CA 1
ATOM 1972 C C . ARG B 1 74 ? -1.946 24.406 -2.775 1 94 74 ARG B C 1
ATOM 1974 O O . ARG B 1 74 ? -3.014 24.938 -3.062 1 94 74 ARG B O 1
ATOM 1981 N N . LEU B 1 75 ? -1.645 24.094 -1.578 1 94.12 75 LEU B N 1
ATOM 1982 C CA . LEU B 1 75 ? -2.551 24.328 -0.459 1 94.12 75 LEU B CA 1
ATOM 1983 C C . LEU B 1 75 ? -2.711 25.812 -0.19 1 94.12 75 LEU B C 1
ATOM 1985 O O . LEU B 1 75 ? -3.789 26.266 0.202 1 94.12 75 LEU B O 1
ATOM 1989 N N . GLU B 1 76 ? -1.621 26.547 -0.345 1 95.56 76 GLU B N 1
ATOM 1990 C CA . GLU B 1 76 ? -1.686 28 -0.217 1 95.56 76 GLU B CA 1
ATOM 1991 C C . GLU B 1 76 ? -2.551 28.609 -1.313 1 95.56 76 GLU B C 1
ATOM 1993 O O . GLU B 1 76 ? -3.385 29.469 -1.042 1 95.56 76 GLU B O 1
ATOM 1998 N N . ALA B 1 77 ? -2.346 28.125 -2.518 1 94.75 77 ALA B N 1
ATOM 1999 C CA . ALA B 1 77 ? -3.127 28.594 -3.658 1 94.75 77 ALA B CA 1
ATOM 2000 C C . ALA B 1 77 ? -4.613 28.328 -3.453 1 94.75 77 ALA B C 1
ATOM 2002 O O . ALA B 1 77 ? -5.461 29.125 -3.865 1 94.75 77 ALA B O 1
ATOM 2003 N N . SER B 1 78 ? -4.965 27.297 -2.721 1 91.94 78 SER B N 1
ATOM 2004 C CA . SER B 1 78 ? -6.359 26.906 -2.494 1 91.94 78 SER B CA 1
ATOM 2005 C C . SER B 1 78 ? -6.906 27.547 -1.223 1 91.94 78 SER B C 1
ATOM 2007 O O . SER B 1 78 ? -8.062 27.344 -0.867 1 91.94 78 SER B O 1
ATOM 2009 N N . GLY B 1 79 ? -6.055 28.266 -0.486 1 93.69 79 GLY B N 1
ATOM 2010 C CA . GLY B 1 79 ? -6.5 29.062 0.647 1 93.69 79 GLY B CA 1
ATOM 2011 C C . GLY B 1 79 ? -6.547 28.281 1.944 1 93.69 79 GLY B C 1
ATOM 2012 O O . GLY B 1 79 ? -7.098 28.75 2.941 1 93.69 79 GLY B O 1
ATOM 2013 N N . PHE B 1 80 ? -5.934 27.078 1.988 1 94.12 80 PHE B N 1
ATOM 2014 C CA . PHE B 1 80 ? -6 26.25 3.182 1 94.12 80 PHE B CA 1
ATOM 2015 C C . PHE B 1 80 ? -4.91 26.625 4.176 1 94.12 80 PHE B C 1
ATOM 2017 O O . PHE B 1 80 ? -5.105 26.531 5.387 1 94.12 80 PHE B O 1
ATOM 2024 N N . VAL B 1 81 ? -3.756 27.031 3.578 1 95.88 81 VAL B N 1
ATOM 2025 C CA . VAL B 1 81 ? -2.646 27.375 4.461 1 95.88 81 VAL B CA 1
ATOM 2026 C C . VAL B 1 81 ? -2.037 28.703 4.039 1 95.88 81 VAL B C 1
ATOM 2028 O O . VAL B 1 81 ? -2.336 29.219 2.955 1 95.88 81 VAL B O 1
ATOM 2031 N N . LEU B 1 82 ? -1.312 29.297 4.863 1 96.38 82 LEU B N 1
ATOM 2032 C CA . LEU B 1 82 ? -0.514 30.5 4.586 1 96.38 82 LEU B CA 1
ATOM 2033 C C . LEU B 1 82 ? 0.869 30.375 5.219 1 96.38 82 LEU B C 1
ATOM 2035 O O . LEU B 1 82 ? 1.021 29.781 6.285 1 96.38 82 LEU B O 1
ATOM 2039 N N . ARG B 1 83 ? 1.839 30.891 4.547 1 96.44 83 ARG B N 1
ATOM 2040 C CA . ARG B 1 83 ? 3.201 30.922 5.066 1 96.44 83 ARG B CA 1
ATOM 2041 C C . ARG B 1 83 ? 3.539 32.281 5.645 1 96.44 83 ARG B C 1
ATOM 2043 O O . ARG B 1 83 ? 3.164 33.312 5.078 1 96.44 83 ARG B O 1
ATOM 2050 N N . GLN B 1 84 ? 4.156 32.25 6.777 1 95.94 84 GLN B N 1
ATOM 2051 C CA . GLN B 1 84 ? 4.629 33.5 7.406 1 95.94 84 GLN B CA 1
ATOM 2052 C C . GLN B 1 84 ? 6.078 33.344 7.867 1 95.94 84 GLN B C 1
ATOM 2054 O O . GLN B 1 84 ? 6.484 32.281 8.344 1 95.94 84 GLN B O 1
ATOM 2059 N N . ALA B 1 85 ? 6.777 34.438 7.777 1 95.75 85 ALA B N 1
ATOM 2060 C CA . ALA B 1 85 ? 8.156 34.438 8.258 1 95.75 85 ALA B CA 1
ATOM 2061 C C . ALA B 1 85 ? 8.211 34.312 9.773 1 95.75 85 ALA B C 1
ATOM 2063 O O . ALA B 1 85 ? 7.402 34.906 10.484 1 95.75 85 ALA B O 1
ATOM 2064 N N . ASP B 1 86 ? 9.141 33.438 10.242 1 94.38 86 ASP B N 1
ATOM 2065 C CA . ASP B 1 86 ? 9.367 33.344 11.68 1 94.38 86 ASP B CA 1
ATOM 2066 C C . ASP B 1 86 ? 9.773 34.688 12.273 1 94.38 86 ASP B C 1
ATOM 2068 O O . ASP B 1 86 ? 10.594 35.406 11.695 1 94.38 86 ASP B O 1
ATOM 2072 N N . PRO B 1 87 ? 9.172 34.969 13.383 1 92.94 87 PRO B N 1
ATOM 2073 C CA . PRO B 1 87 ? 9.445 36.312 13.961 1 92.94 87 PRO B CA 1
ATOM 2074 C C . PRO B 1 87 ? 10.898 36.469 14.406 1 92.94 87 PRO B C 1
ATOM 2076 O O . PRO B 1 87 ? 11.414 37.594 14.438 1 92.94 87 PRO B O 1
ATOM 2079 N N . VAL B 1 88 ? 11.5 35.406 14.789 1 94.5 88 VAL B N 1
ATOM 2080 C CA . VAL B 1 88 ? 12.859 35.438 15.305 1 94.5 88 VAL B CA 1
ATOM 2081 C C . VAL B 1 88 ? 13.852 35.25 14.156 1 94.5 88 VAL B C 1
ATOM 2083 O O . VAL B 1 88 ? 14.844 36 14.062 1 94.5 88 VAL B O 1
ATOM 2086 N N . ASP B 1 89 ? 13.625 34.312 13.305 1 95 89 ASP B N 1
ATOM 2087 C CA . ASP B 1 89 ? 14.453 34.031 12.133 1 95 89 ASP B CA 1
ATOM 2088 C C . ASP B 1 89 ? 13.633 34.125 10.852 1 95 89 ASP B C 1
ATOM 2090 O O . ASP B 1 89 ? 13.008 33.156 10.43 1 95 89 ASP B O 1
ATOM 2094 N N . ARG B 1 90 ? 13.734 35.219 10.117 1 93.25 90 ARG B N 1
ATOM 2095 C CA . ARG B 1 90 ? 12.867 35.562 8.984 1 93.25 90 ARG B CA 1
ATOM 2096 C C . ARG B 1 90 ? 13.156 34.625 7.805 1 93.25 90 ARG B C 1
ATOM 2098 O O . ARG B 1 90 ? 12.352 34.531 6.879 1 93.25 90 ARG B O 1
ATOM 2105 N N . ARG B 1 91 ? 14.242 33.938 7.801 1 93.06 91 ARG B N 1
ATOM 2106 C CA . ARG B 1 91 ? 14.57 33 6.742 1 93.06 91 ARG B CA 1
ATOM 2107 C C . ARG B 1 91 ? 13.742 31.719 6.871 1 93.06 91 ARG B C 1
ATOM 2109 O O . ARG B 1 91 ? 13.617 30.953 5.914 1 93.06 91 ARG B O 1
ATOM 2116 N N . VAL B 1 92 ? 13.234 31.578 8.039 1 94.44 92 VAL B N 1
ATOM 2117 C CA . VAL B 1 92 ? 12.414 30.406 8.305 1 94.44 92 VAL B CA 1
ATOM 2118 C C . VAL B 1 92 ? 10.953 30.719 7.996 1 94.44 92 VAL B C 1
ATOM 2120 O O . VAL B 1 92 ? 10.406 31.703 8.5 1 94.44 92 VAL B O 1
ATOM 2123 N N . LYS B 1 93 ? 10.367 29.906 7.117 1 95.44 93 LYS B N 1
ATOM 2124 C CA . LYS B 1 93 ? 8.945 30.062 6.812 1 95.44 93 LYS B CA 1
ATOM 2125 C C . LYS B 1 93 ? 8.109 29.062 7.605 1 95.44 93 LYS B C 1
ATOM 2127 O O . LYS B 1 93 ? 8.344 27.859 7.551 1 95.44 93 LYS B O 1
ATOM 2132 N N . ARG B 1 94 ? 7.148 29.625 8.32 1 96.56 94 ARG B N 1
ATOM 2133 C CA . ARG B 1 94 ? 6.223 28.812 9.094 1 96.56 94 ARG B CA 1
ATOM 2134 C C . ARG B 1 94 ? 4.887 28.672 8.367 1 96.56 94 ARG B C 1
ATOM 2136 O O . ARG B 1 94 ? 4.414 29.609 7.73 1 96.56 94 ARG B O 1
ATOM 2143 N N . VAL B 1 95 ? 4.293 27.516 8.492 1 96.38 95 VAL B N 1
ATOM 2144 C CA . VAL B 1 95 ? 3.066 27.219 7.762 1 96.38 95 VAL B CA 1
ATOM 2145 C C . VAL B 1 95 ? 1.892 27.141 8.734 1 96.38 95 VAL B C 1
ATOM 2147 O O . VAL B 1 95 ? 1.936 26.406 9.719 1 96.38 95 VAL B O 1
ATOM 2150 N N . TYR B 1 96 ? 0.858 27.969 8.43 1 95.62 96 TYR B N 1
ATOM 2151 C CA . TYR B 1 96 ? -0.329 28.047 9.273 1 95.62 96 TYR B CA 1
ATOM 2152 C C . TYR B 1 96 ? -1.582 27.672 8.492 1 95.62 96 TYR B C 1
ATOM 2154 O O . TYR B 1 96 ? -1.669 27.938 7.289 1 95.62 96 TYR B O 1
ATOM 2162 N N . VAL B 1 97 ? -2.541 27.094 9.234 1 94.75 97 VAL B N 1
ATOM 2163 C CA . VAL B 1 97 ? -3.873 26.953 8.656 1 94.75 97 VAL B CA 1
ATOM 2164 C C . VAL B 1 97 ? -4.574 28.297 8.641 1 94.75 97 VAL B C 1
ATOM 2166 O O . VAL B 1 97 ? -4.504 29.062 9.609 1 94.75 97 VAL B O 1
ATOM 2169 N N . THR B 1 98 ? -5.23 28.594 7.539 1 95.56 98 THR B N 1
ATOM 2170 C CA . THR B 1 98 ? -5.961 29.859 7.469 1 95.56 98 THR B CA 1
ATOM 2171 C C . THR B 1 98 ? -7.172 29.828 8.398 1 95.56 98 THR B C 1
ATOM 2173 O O . THR B 1 98 ? -7.707 28.766 8.695 1 95.56 98 THR B O 1
ATOM 2176 N N . LYS B 1 99 ? -7.59 31 8.836 1 92.94 99 LYS B N 1
ATOM 2177 C CA . LYS B 1 99 ? -8.773 31.125 9.68 1 92.94 99 LYS B CA 1
ATOM 2178 C C . LYS B 1 99 ? -10 30.516 9 1 92.94 99 LYS B C 1
ATOM 2180 O O . LYS B 1 99 ? -10.812 29.859 9.641 1 92.94 99 LYS B O 1
ATOM 2185 N N . GLN B 1 100 ? -10.047 30.719 7.676 1 91 100 GLN B N 1
ATOM 2186 C CA . GLN B 1 100 ? -11.188 30.266 6.883 1 91 100 GLN B CA 1
ATOM 2187 C C . GLN B 1 100 ? -11.227 28.75 6.797 1 91 100 GLN B C 1
ATOM 2189 O O . GLN B 1 100 ? -12.305 28.156 6.688 1 91 100 GLN B O 1
ATOM 2194 N N . ALA B 1 101 ? -10.07 28.125 6.961 1 91.81 101 ALA B N 1
ATOM 2195 C CA . ALA B 1 101 ? -10.008 26.672 6.727 1 91.81 101 ALA B CA 1
ATOM 2196 C C . ALA B 1 101 ? -10.109 25.906 8.039 1 91.81 101 ALA B C 1
ATOM 2198 O O . ALA B 1 101 ? -10.312 24.688 8.039 1 91.81 101 ALA B O 1
ATOM 2199 N N . ARG B 1 102 ? -9.961 26.562 9.148 1 90.75 102 ARG B N 1
ATOM 2200 C CA . ARG B 1 102 ? -9.828 25.906 10.445 1 90.75 102 ARG B CA 1
ATOM 2201 C C . ARG B 1 102 ? -11.055 25.062 10.75 1 90.75 102 ARG B C 1
ATOM 2203 O O . ARG B 1 102 ? -10.93 23.891 11.133 1 90.75 102 ARG B O 1
ATOM 2210 N N . GLY B 1 103 ? -12.242 25.688 10.664 1 88.38 103 GLY B N 1
ATOM 2211 C CA . GLY B 1 103 ? -13.461 24.953 10.938 1 88.38 103 GLY B CA 1
ATOM 2212 C C . GLY B 1 103 ? -13.641 23.75 10.039 1 88.38 103 GLY B C 1
ATOM 2213 O O . GLY B 1 103 ? -13.992 22.656 10.508 1 88.38 103 GLY B O 1
ATOM 2214 N N . PHE B 1 104 ? -13.406 23.969 8.797 1 86.56 104 PHE B N 1
ATOM 2215 C CA . PHE B 1 104 ? -13.523 22.906 7.801 1 86.56 104 PHE B CA 1
ATOM 2216 C C . PHE B 1 104 ? -12.539 21.781 8.094 1 86.56 104 PHE B C 1
ATOM 2218 O O . PHE B 1 104 ? -12.914 20.609 8.102 1 86.56 104 PHE B O 1
ATOM 2225 N N . LEU B 1 105 ? -11.297 22.094 8.438 1 87.06 105 LEU B N 1
ATOM 2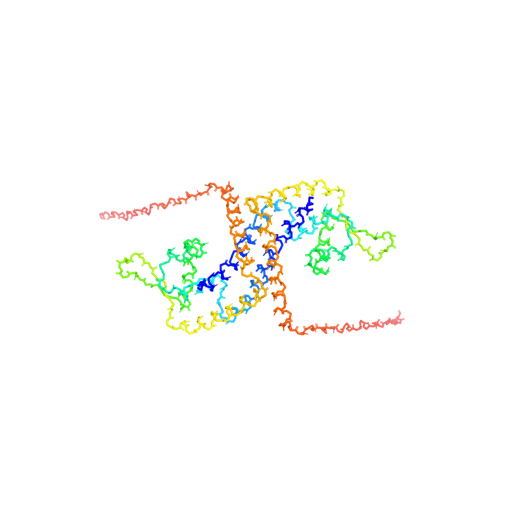226 C CA . LEU B 1 105 ? -10.242 21.109 8.664 1 87.06 105 LEU B CA 1
ATOM 2227 C C . LEU B 1 105 ? -10.492 20.328 9.953 1 87.06 105 LEU B C 1
ATOM 2229 O O . LEU B 1 105 ? -10.164 19.141 10.047 1 87.06 105 LEU B O 1
ATOM 2233 N N . GLU B 1 106 ? -11 21 10.914 1 87.25 106 GLU B N 1
ATOM 2234 C CA . GLU B 1 106 ? -11.32 20.312 12.164 1 87.25 106 GLU B CA 1
ATOM 2235 C C . GLU B 1 106 ? -12.375 19.234 11.938 1 87.25 106 GLU B C 1
ATOM 2237 O O . GLU B 1 106 ? -12.266 18.141 12.484 1 87.25 106 GLU B O 1
ATOM 2242 N N . LYS B 1 107 ? -13.391 19.578 11.18 1 86.62 107 LYS B N 1
ATOM 2243 C CA . LYS B 1 107 ? -14.43 18.609 10.844 1 86.62 107 LYS B CA 1
ATOM 2244 C C . LYS B 1 107 ? -13.859 17.438 10.055 1 86.62 107 LYS B C 1
ATOM 2246 O O . LYS B 1 107 ? -14.164 16.281 10.336 1 86.62 107 LYS B O 1
ATOM 2251 N N . LEU B 1 108 ? -13.023 17.797 9.117 1 84.88 108 LEU B N 1
ATOM 2252 C CA . LEU B 1 108 ? -12.414 16.766 8.289 1 84.88 108 LEU B CA 1
ATOM 2253 C C . LEU B 1 108 ? -11.516 15.852 9.117 1 84.88 108 LEU B C 1
ATOM 2255 O O . LEU B 1 108 ? -11.508 14.641 8.922 1 84.88 108 LEU B O 1
ATOM 2259 N N . ARG B 1 109 ? -10.781 16.422 9.969 1 85.56 109 ARG B N 1
ATOM 2260 C CA . ARG B 1 109 ? -9.914 15.648 10.852 1 85.56 109 ARG B CA 1
ATOM 2261 C C . ARG B 1 109 ? -10.719 14.656 11.688 1 85.56 109 ARG B C 1
ATOM 2263 O O . ARG B 1 109 ? -10.32 13.5 11.852 1 85.56 109 ARG B O 1
ATOM 2270 N N . LYS B 1 110 ? -11.797 15.133 12.211 1 85.69 110 LYS B N 1
ATOM 2271 C CA . LYS B 1 110 ? -12.656 14.258 13.016 1 85.69 110 LYS B CA 1
ATOM 2272 C C . LYS B 1 110 ? -13.18 13.094 12.195 1 85.69 110 LYS B C 1
ATOM 2274 O O . LYS B 1 110 ? -13.234 11.961 12.672 1 85.69 110 LYS B O 1
ATOM 2279 N N . GLU B 1 111 ? -13.523 13.398 10.961 1 84.38 111 GLU B N 1
ATOM 2280 C CA . GLU B 1 111 ? -14.023 12.359 10.078 1 84.38 111 GLU B CA 1
ATOM 2281 C C . GLU B 1 111 ? -12.93 11.344 9.75 1 84.38 111 GLU B C 1
ATOM 2283 O O . GLU B 1 111 ? -13.18 10.133 9.758 1 84.38 111 GLU B O 1
ATOM 2288 N N . THR B 1 112 ? -11.766 11.844 9.461 1 85.38 112 THR B N 1
ATOM 2289 C CA . THR B 1 112 ? -10.664 10.953 9.117 1 85.38 112 THR B CA 1
ATOM 2290 C C . THR B 1 112 ? -10.234 10.133 10.336 1 85.38 112 THR B C 1
ATOM 2292 O O . THR B 1 112 ? -9.867 8.969 10.211 1 85.38 112 THR B O 1
ATOM 2295 N N . ASP B 1 113 ? -10.289 10.758 11.492 1 86.19 113 ASP B N 1
ATOM 2296 C CA . ASP B 1 113 ? -9.984 10.031 12.719 1 86.19 113 ASP B CA 1
ATOM 2297 C C . ASP B 1 113 ? -10.977 8.883 12.938 1 86.19 113 ASP B C 1
ATOM 2299 O O . ASP B 1 113 ? -10.586 7.805 13.383 1 86.19 113 ASP B O 1
ATOM 2303 N N . LYS B 1 114 ? -12.25 9.148 12.68 1 87.38 114 LYS B N 1
ATOM 2304 C CA . LYS B 1 114 ? -13.266 8.109 12.789 1 87.38 114 LYS B CA 1
ATOM 2305 C C . LYS B 1 114 ? -12.984 6.953 11.836 1 87.38 114 LYS B C 1
ATOM 2307 O O . LYS B 1 114 ? -13.109 5.785 12.211 1 87.38 114 LYS B O 1
ATOM 2312 N N . PHE B 1 115 ? -12.586 7.309 10.648 1 87.25 115 PHE B N 1
ATOM 2313 C CA . PHE B 1 115 ? -12.25 6.301 9.648 1 87.25 115 PHE B CA 1
ATOM 2314 C C . PHE B 1 115 ? -11.062 5.461 10.117 1 87.25 115 PHE B C 1
ATOM 2316 O O . PHE B 1 115 ? -11.117 4.23 10.078 1 87.25 115 PHE B O 1
ATOM 2323 N N . ASN B 1 116 ? -10.031 6.098 10.586 1 90.12 116 ASN B N 1
ATOM 2324 C CA . ASN B 1 116 ? -8.852 5.387 11.07 1 90.12 116 ASN B CA 1
ATOM 2325 C C . ASN B 1 116 ? -9.188 4.469 12.242 1 90.12 116 ASN B C 1
ATOM 2327 O O . ASN B 1 116 ? -8.688 3.348 12.32 1 90.12 116 ASN B O 1
ATOM 2331 N N . ALA B 1 117 ? -10.023 4.984 13.117 1 91.25 117 ALA B N 1
ATOM 2332 C CA . ALA B 1 117 ? -10.422 4.188 14.266 1 91.25 117 ALA B CA 1
ATOM 2333 C C . ALA B 1 117 ? -11.148 2.916 13.836 1 91.25 117 ALA B C 1
ATOM 2335 O O . ALA B 1 117 ? -10.945 1.847 14.414 1 91.25 117 ALA B O 1
ATOM 2336 N N . LYS B 1 118 ? -11.953 3.031 12.781 1 93.12 118 LYS B N 1
ATOM 2337 C CA . LYS B 1 118 ? -12.68 1.871 12.266 1 93.12 118 LYS B CA 1
ATOM 2338 C C . LYS B 1 118 ? -11.727 0.863 11.633 1 93.12 118 LYS B C 1
ATOM 2340 O O . LYS B 1 118 ? -11.922 -0.348 11.75 1 93.12 118 LYS B O 1
ATOM 2345 N N . ILE B 1 119 ? -10.719 1.341 11.016 1 94.25 119 ILE B N 1
ATOM 2346 C CA . ILE B 1 119 ? -9.758 0.489 10.32 1 94.25 119 ILE B CA 1
ATOM 2347 C C . ILE B 1 119 ? -9.016 -0.383 11.328 1 94.25 119 ILE B C 1
ATOM 2349 O O . ILE B 1 119 ? -8.75 -1.557 11.062 1 94.25 119 ILE B O 1
ATOM 2353 N N . VAL B 1 120 ? -8.711 0.125 12.516 1 95.06 120 VAL B N 1
ATOM 2354 C CA . VAL B 1 120 ? -7.879 -0.608 13.461 1 95.06 120 VAL B CA 1
ATOM 2355 C C . VAL B 1 120 ? -8.75 -1.174 14.586 1 95.06 120 VAL B C 1
ATOM 2357 O O . VAL B 1 120 ? -8.227 -1.646 15.602 1 95.06 120 VAL B O 1
ATOM 2360 N N . ASN B 1 121 ? -10.055 -1.094 14.406 1 94.44 121 ASN B N 1
ATOM 2361 C CA . ASN B 1 121 ? -10.984 -1.559 15.43 1 94.44 121 ASN B CA 1
ATOM 2362 C C . ASN B 1 121 ? -10.727 -3.016 15.805 1 94.44 121 ASN B C 1
ATOM 2364 O O . ASN B 1 121 ? -10.586 -3.871 14.93 1 94.44 121 ASN B O 1
ATOM 2368 N N . GLY B 1 122 ? -10.586 -3.322 17.141 1 95.5 122 GLY B N 1
ATOM 2369 C CA . GLY B 1 122 ? -10.453 -4.684 17.625 1 95.5 122 GLY B CA 1
ATOM 2370 C C . GLY B 1 122 ? -9.023 -5.195 17.578 1 95.5 122 GLY B C 1
ATOM 2371 O O . GLY B 1 122 ? -8.766 -6.352 17.922 1 95.5 122 GLY B O 1
ATOM 2372 N N . ILE B 1 123 ? -8.117 -4.379 17.172 1 95.25 123 ILE B N 1
ATOM 2373 C CA . ILE B 1 123 ? -6.723 -4.797 17.094 1 95.25 123 ILE B CA 1
ATOM 2374 C C . ILE B 1 123 ? -5.969 -4.27 18.312 1 95.25 123 ILE B C 1
ATOM 2376 O O . ILE B 1 123 ? -6.055 -3.082 18.641 1 95.25 123 ILE B O 1
ATOM 2380 N N . ASP B 1 124 ? -5.234 -5.141 18.922 1 93.56 124 ASP B N 1
ATOM 2381 C CA . ASP B 1 124 ? -4.465 -4.781 20.109 1 93.56 124 ASP B CA 1
ATOM 2382 C C . ASP B 1 124 ? -3.406 -3.73 19.781 1 93.56 124 ASP B C 1
ATOM 2384 O O . ASP B 1 124 ? -2.744 -3.811 18.734 1 93.56 124 ASP B O 1
ATOM 2388 N N . ARG B 1 125 ? -3.238 -2.797 20.719 1 91 125 ARG B N 1
ATOM 2389 C CA . ARG B 1 125 ? -2.273 -1.72 20.531 1 91 125 ARG B CA 1
ATOM 2390 C C . ARG B 1 125 ? -0.864 -2.273 20.344 1 91 125 ARG B C 1
ATOM 2392 O O . ARG B 1 125 ? -0.091 -1.758 19.531 1 91 125 ARG B O 1
ATOM 2399 N N . LYS B 1 126 ? -0.555 -3.244 21.047 1 90.75 126 LYS B N 1
ATOM 2400 C CA . LYS B 1 126 ? 0.764 -3.859 20.938 1 90.75 126 LYS B CA 1
ATOM 2401 C C . LYS B 1 126 ? 0.982 -4.441 19.547 1 90.75 126 LYS B C 1
ATOM 2403 O O . LYS B 1 126 ? 2.086 -4.363 19 1 90.75 126 LYS B O 1
ATOM 2408 N N . GLN B 1 127 ? -0.078 -4.973 18.969 1 91.62 127 GLN B N 1
ATOM 2409 C CA . GLN B 1 127 ? -0.012 -5.508 17.609 1 91.62 127 GLN B CA 1
ATOM 2410 C C . GLN B 1 127 ? 0.198 -4.398 16.594 1 91.62 127 GLN B C 1
ATOM 2412 O O . GLN B 1 127 ? 0.979 -4.551 15.648 1 91.62 127 GLN B O 1
ATOM 2417 N N . LEU B 1 128 ? -0.44 -3.311 16.875 1 93.44 128 LEU B N 1
ATOM 2418 C CA . LEU B 1 128 ? -0.316 -2.174 15.961 1 93.44 128 LEU B CA 1
ATOM 2419 C C . LEU B 1 128 ? 1.088 -1.58 16.016 1 93.44 128 LEU B C 1
ATOM 2421 O O . LEU B 1 128 ? 1.662 -1.225 14.992 1 93.44 128 LEU B O 1
ATOM 2425 N N . GLU B 1 129 ? 1.592 -1.478 17.172 1 91.38 129 GLU B N 1
ATOM 2426 C CA . GLU B 1 129 ? 2.947 -0.968 17.359 1 91.38 129 GLU B CA 1
ATOM 2427 C C . GLU B 1 129 ? 3.977 -1.893 16.703 1 91.38 129 GLU B C 1
ATOM 2429 O O . GLU B 1 129 ? 4.906 -1.428 16.047 1 91.38 129 GLU B O 1
ATOM 2434 N N . ALA B 1 130 ? 3.795 -3.182 16.906 1 91.38 130 ALA B N 1
ATOM 2435 C CA . ALA B 1 130 ? 4.688 -4.156 16.281 1 91.38 130 ALA B CA 1
ATOM 2436 C C . ALA B 1 130 ? 4.625 -4.059 14.766 1 91.38 130 ALA B C 1
ATOM 2438 O O . ALA B 1 130 ? 5.652 -4.141 14.086 1 91.38 130 ALA B O 1
ATOM 2439 N N . ALA B 1 131 ? 3.416 -3.869 14.242 1 94.25 131 ALA B N 1
ATOM 2440 C CA . ALA B 1 131 ? 3.246 -3.707 12.797 1 94.25 131 ALA B CA 1
ATOM 2441 C C . ALA B 1 131 ? 3.961 -2.455 12.297 1 94.25 131 ALA B C 1
ATOM 2443 O O . ALA B 1 131 ? 4.645 -2.488 11.273 1 94.25 131 ALA B O 1
ATOM 2444 N N . SER B 1 132 ? 3.801 -1.392 13.047 1 94.06 132 SER B N 1
ATOM 2445 C CA . SER B 1 132 ? 4.453 -0.135 12.688 1 94.06 132 SER B CA 1
ATOM 2446 C C . SER B 1 132 ? 5.969 -0.289 12.664 1 94.06 132 SER B C 1
ATOM 2448 O O . SER B 1 132 ? 6.629 0.17 11.727 1 94.06 132 SER B O 1
ATOM 2450 N N . GLU B 1 133 ? 6.52 -0.927 13.625 1 94.31 133 GLU B N 1
ATOM 2451 C CA . GLU B 1 133 ? 7.965 -1.124 13.711 1 94.31 133 GLU B CA 1
ATOM 2452 C C . GLU B 1 133 ? 8.469 -2.004 12.57 1 94.31 133 GLU B C 1
ATOM 2454 O O . GLU B 1 133 ? 9.508 -1.717 11.977 1 94.31 133 GLU B O 1
ATOM 2459 N N . ALA B 1 134 ? 7.77 -3.068 12.312 1 95.44 134 ALA B N 1
ATOM 2460 C CA . ALA B 1 134 ? 8.148 -3.953 11.219 1 95.44 134 ALA B CA 1
ATOM 2461 C C . ALA B 1 134 ? 8.117 -3.215 9.883 1 95.44 134 ALA B C 1
ATOM 2463 O O . ALA B 1 134 ? 9.039 -3.334 9.078 1 95.44 134 ALA B O 1
ATOM 2464 N N . LEU B 1 135 ? 7.027 -2.438 9.633 1 96.31 135 LEU B N 1
ATOM 2465 C CA . LEU B 1 135 ? 6.867 -1.7 8.383 1 96.31 135 LEU B CA 1
ATOM 2466 C C . LEU B 1 135 ? 7.938 -0.623 8.25 1 96.31 135 LEU B C 1
ATOM 2468 O O . LEU B 1 135 ? 8.438 -0.379 7.148 1 96.31 135 LEU B O 1
ATOM 2472 N N . LEU B 1 136 ? 8.273 0.003 9.336 1 93.88 136 LEU B N 1
ATOM 2473 C CA . LEU B 1 136 ? 9.344 0.994 9.305 1 93.88 136 LEU B CA 1
ATOM 2474 C C . LEU B 1 136 ? 10.672 0.349 8.922 1 93.88 136 LEU B C 1
ATOM 2476 O O . LEU B 1 136 ? 11.414 0.888 8.102 1 93.88 136 LEU B O 1
ATOM 2480 N N . ALA B 1 137 ? 10.992 -0.768 9.516 1 96.38 137 ALA B N 1
ATOM 2481 C CA . ALA B 1 137 ? 12.203 -1.502 9.172 1 96.38 137 ALA B CA 1
ATOM 2482 C C . ALA B 1 137 ? 12.195 -1.928 7.711 1 96.38 137 ALA B C 1
ATOM 2484 O O . ALA B 1 137 ? 13.219 -1.839 7.023 1 96.38 137 ALA B O 1
ATOM 2485 N N . MET B 1 138 ? 11.047 -2.383 7.191 1 96.38 138 MET B N 1
ATOM 2486 C CA . MET B 1 138 ? 10.922 -2.744 5.785 1 96.38 138 MET B CA 1
ATOM 2487 C C . MET B 1 138 ? 11.188 -1.54 4.887 1 96.38 138 MET B C 1
ATOM 2489 O O . MET B 1 138 ? 11.852 -1.664 3.855 1 96.38 138 MET B O 1
ATOM 2493 N N . LYS B 1 139 ? 10.602 -0.435 5.25 1 94.75 139 LYS B N 1
ATOM 2494 C CA . LYS B 1 139 ? 10.812 0.79 4.484 1 94.75 139 LYS B CA 1
ATOM 2495 C C . LYS B 1 139 ? 12.297 1.128 4.391 1 94.75 139 LYS B C 1
ATOM 2497 O O . LYS B 1 139 ? 12.797 1.454 3.314 1 94.75 139 LYS B O 1
ATOM 2502 N N . HIS B 1 140 ? 13.008 1.041 5.484 1 94.5 140 HIS B N 1
ATOM 2503 C CA . HIS B 1 140 ? 14.438 1.308 5.5 1 94.5 140 HIS B CA 1
ATOM 2504 C C . HIS B 1 140 ? 15.188 0.34 4.59 1 94.5 140 HIS B C 1
ATOM 2506 O O . HIS B 1 140 ? 16.078 0.75 3.836 1 94.5 140 HIS B O 1
ATOM 2512 N N . ASN B 1 141 ? 14.859 -0.932 4.645 1 95.81 141 ASN B N 1
ATOM 2513 C CA . ASN B 1 141 ? 15.492 -1.925 3.777 1 95.81 141 ASN B CA 1
ATOM 2514 C C . ASN B 1 141 ? 15.234 -1.624 2.305 1 95.81 141 ASN B C 1
ATOM 2516 O O . ASN B 1 141 ? 16.125 -1.764 1.472 1 95.81 141 ASN B O 1
ATOM 2520 N N . LEU B 1 142 ? 14 -1.197 2.006 1 95.19 142 LEU B N 1
ATOM 2521 C CA . LEU B 1 142 ? 13.617 -0.898 0.63 1 95.19 142 LEU B CA 1
ATOM 2522 C C . LEU B 1 142 ? 14.383 0.311 0.103 1 95.19 142 LEU B C 1
ATOM 2524 O O . LEU B 1 142 ? 14.852 0.304 -1.036 1 95.19 142 LEU B O 1
ATOM 2528 N N . ILE B 1 143 ? 14.539 1.305 0.907 1 91.56 143 ILE B N 1
ATOM 2529 C CA . ILE B 1 143 ? 15.281 2.504 0.53 1 91.56 143 ILE B CA 1
ATOM 2530 C C . ILE B 1 143 ? 16.75 2.152 0.315 1 91.56 143 ILE B C 1
ATOM 2532 O O . ILE B 1 143 ? 17.375 2.602 -0.655 1 91.56 143 ILE B O 1
ATOM 2536 N N . ALA B 1 144 ? 17.297 1.344 1.173 1 91.88 144 ALA B N 1
ATOM 2537 C CA . ALA B 1 144 ? 18.688 0.919 1.066 1 91.88 144 ALA B CA 1
ATOM 2538 C C . ALA B 1 144 ? 18.938 0.152 -0.23 1 91.88 144 ALA B C 1
ATOM 2540 O O . ALA B 1 144 ? 20.016 0.25 -0.824 1 91.88 144 ALA B O 1
ATOM 2541 N N . MET B 1 145 ? 17.938 -0.551 -0.658 1 89.62 145 MET B N 1
ATOM 2542 C CA . MET B 1 145 ? 18.047 -1.322 -1.894 1 89.62 145 MET B CA 1
ATOM 2543 C C . MET B 1 145 ? 17.984 -0.41 -3.113 1 89.62 145 MET B C 1
ATOM 2545 O O . MET B 1 145 ? 18.516 -0.737 -4.172 1 89.62 145 MET B O 1
ATOM 2549 N N . SER B 1 146 ? 17.109 0.617 -3.111 1 79.69 146 SER B N 1
ATOM 2550 C CA . SER B 1 146 ? 16.953 1.557 -4.219 1 79.69 146 SER B CA 1
ATOM 2551 C C . SER B 1 146 ? 18.188 2.447 -4.359 1 79.69 146 SER B C 1
ATOM 2553 O O . SER B 1 146 ? 18.562 2.816 -5.473 1 79.69 146 SER B O 1
ATOM 2555 N N . ASP B 1 147 ? 18.688 3.15 -3.283 1 65.56 147 ASP B N 1
ATOM 2556 C CA . ASP B 1 147 ? 19.875 3.998 -3.281 1 65.56 147 ASP B CA 1
ATOM 2557 C C . ASP B 1 147 ? 21.094 3.246 -3.826 1 65.56 147 ASP B C 1
ATOM 2559 O O . ASP B 1 147 ? 21.984 3.85 -4.418 1 65.56 147 ASP B O 1
ATOM 2563 N N . GLY B 1 148 ? 21.203 2.018 -3.598 1 54.06 148 GLY B N 1
ATOM 2564 C CA . GLY B 1 148 ? 22.344 1.343 -4.203 1 54.06 148 GLY B CA 1
ATOM 2565 C C . GLY B 1 148 ? 22.266 1.298 -5.719 1 54.06 148 GLY B C 1
ATOM 2566 O O . GLY B 1 148 ? 23.281 1.102 -6.387 1 54.06 148 GLY B O 1
ATOM 2567 N N . GLU B 1 149 ? 21.078 1.272 -6.375 1 50.47 149 GLU B N 1
ATOM 2568 C CA . GLU B 1 149 ? 20.953 1.279 -7.828 1 50.47 149 GLU B CA 1
ATOM 2569 C C . GLU B 1 149 ? 20.766 2.697 -8.359 1 50.47 149 GLU B C 1
ATOM 2571 O O . GLU B 1 149 ? 20.391 2.889 -9.516 1 50.47 149 GLU B O 1
ATOM 2576 N N . THR B 1 150 ? 20.688 3.656 -7.625 1 42.94 150 THR B N 1
ATOM 2577 C CA . THR B 1 150 ? 20.562 5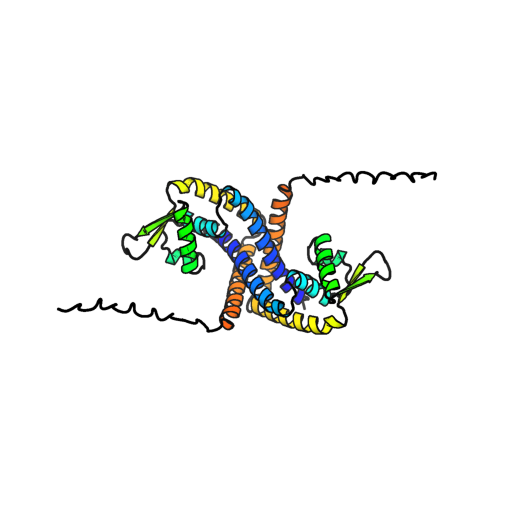.016 -8.148 1 42.94 150 THR B CA 1
ATOM 2578 C C . THR B 1 150 ? 21.625 5.277 -9.211 1 42.94 150 THR B C 1
ATOM 2580 O O . THR B 1 150 ? 22.828 5.168 -8.945 1 42.94 150 THR B O 1
ATOM 2583 N N . PRO B 1 151 ? 21.312 5.266 -10.508 1 39.03 151 PRO B N 1
ATOM 2584 C CA . PRO B 1 151 ? 22.281 5.879 -11.406 1 39.03 151 PRO B CA 1
ATOM 2585 C C . PRO B 1 151 ? 22.828 7.207 -10.875 1 39.03 151 PRO B C 1
ATOM 2587 O O . PRO B 1 151 ? 22.141 7.891 -10.109 1 39.03 151 PRO B O 1
ATOM 2590 N N . SER B 1 152 ? 24.094 7.383 -10.633 1 36.5 152 SER B N 1
ATOM 2591 C CA . SER B 1 152 ? 24.844 8.625 -10.508 1 36.5 152 SER B CA 1
ATOM 2592 C C . SER B 1 152 ? 24.359 9.68 -11.492 1 36.5 152 SER B C 1
ATOM 2594 O O . SER B 1 152 ? 24.906 10.781 -11.555 1 36.5 152 SER B O 1
ATOM 2596 N N . GLY B 1 153 ? 23.703 9.352 -12.578 1 33.19 153 GLY B N 1
ATOM 2597 C CA . GLY B 1 153 ? 23.641 10.398 -13.586 1 33.19 153 GLY B CA 1
ATOM 2598 C C . GLY B 1 153 ? 22.812 11.594 -13.148 1 33.19 153 GLY B C 1
ATOM 2599 O O . GLY B 1 153 ? 21.625 11.664 -13.438 1 33.19 153 GLY B O 1
ATOM 2600 N N . ALA B 1 154 ? 23 12.117 -11.922 1 33.22 154 ALA B N 1
ATOM 2601 C CA . ALA B 1 154 ? 22.656 13.539 -11.852 1 33.22 154 ALA B CA 1
ATOM 2602 C C . ALA B 1 154 ? 23.188 14.289 -13.07 1 33.22 154 ALA B C 1
ATOM 2604 O O . ALA B 1 154 ? 24.391 14.531 -13.188 1 33.22 154 ALA B O 1
ATOM 2605 N N . ASN B 1 155 ? 22.859 13.984 -14.281 1 30.06 155 ASN B N 1
ATOM 2606 C CA . ASN B 1 155 ? 23.172 14.992 -15.289 1 30.06 155 ASN B CA 1
ATOM 2607 C C . ASN B 1 155 ? 22.734 16.391 -14.836 1 30.06 155 ASN B C 1
ATOM 2609 O O . ASN B 1 155 ? 21.547 16.656 -14.703 1 30.06 155 ASN B O 1
ATOM 2613 N N . ASP B 1 156 ? 23.469 17.062 -14.016 1 29.53 156 ASP B N 1
ATOM 2614 C CA . ASP B 1 156 ? 23.75 18.484 -13.977 1 29.53 156 ASP B CA 1
ATOM 2615 C C . ASP B 1 156 ? 23.828 19.062 -15.391 1 29.53 156 ASP B C 1
ATOM 2617 O O . ASP B 1 156 ? 24.906 19.141 -15.977 1 29.53 156 ASP B O 1
ATOM 2621 N N . GLU B 1 157 ? 23.25 18.531 -16.391 1 27 157 GLU B N 1
ATOM 2622 C CA . GLU B 1 157 ? 23.297 19.359 -17.578 1 27 157 GLU B CA 1
ATOM 2623 C C . GLU B 1 157 ? 22.844 20.797 -17.281 1 27 157 GLU B C 1
ATOM 2625 O O . GLU B 1 157 ? 21.672 21.031 -17 1 27 157 GLU B O 1
ATOM 2630 N N . GLU B 1 158 ? 23.641 21.469 -16.5 1 26.64 158 GLU B N 1
ATOM 2631 C CA . GLU B 1 158 ? 23.828 22.922 -16.594 1 26.64 158 GLU B CA 1
ATOM 2632 C C . GLU B 1 158 ? 23.719 23.406 -18.031 1 26.64 158 GLU B C 1
ATOM 2634 O O . GLU B 1 158 ? 24.609 23.156 -18.844 1 26.64 158 GLU B O 1
ATOM 2639 N N . GLU B 1 159 ? 22.656 23.078 -18.688 1 26.59 159 GLU B N 1
ATOM 2640 C CA . GLU B 1 159 ? 22.469 23.844 -19.922 1 26.59 159 GLU B CA 1
ATOM 2641 C C . GLU B 1 159 ? 22.922 25.281 -19.734 1 26.59 159 GLU B C 1
ATOM 2643 O O . GLU B 1 159 ? 22.484 25.969 -18.812 1 26.59 159 GLU B O 1
ATOM 2648 N N . GLU B 1 160 ? 24.172 25.531 -20.156 1 28.67 160 GLU B N 1
ATOM 2649 C CA . GLU B 1 160 ? 24.875 26.781 -20.422 1 28.67 160 GLU B CA 1
ATOM 2650 C C . GLU B 1 160 ? 23.906 27.859 -20.906 1 28.67 160 GLU B C 1
ATOM 2652 O O . GLU B 1 160 ? 23.266 27.719 -21.938 1 28.67 160 GLU B O 1
ATOM 2657 N N . ALA B 1 161 ? 23.172 28.375 -19.969 1 29.34 161 ALA B N 1
ATOM 2658 C CA . ALA B 1 161 ? 22.531 29.641 -20.297 1 29.34 161 ALA B CA 1
ATOM 2659 C C . ALA B 1 161 ? 23.422 30.5 -21.188 1 29.34 161 ALA B C 1
ATOM 2661 O O . ALA B 1 161 ? 24.531 30.859 -20.797 1 29.34 161 ALA B O 1
ATOM 2662 N N . GLN B 1 162 ? 23.5 30.125 -22.469 1 30.08 162 GLN B N 1
ATOM 2663 C CA . GLN B 1 162 ? 24.172 31.078 -23.375 1 30.08 162 GLN B CA 1
ATOM 2664 C C . GLN B 1 162 ? 23.891 32.5 -22.969 1 30.08 162 GLN B C 1
ATOM 2666 O O . GLN B 1 162 ? 22.734 32.875 -22.719 1 30.08 162 GLN B O 1
ATOM 2671 N N . PRO B 1 163 ? 24.875 33.125 -22.438 1 29.98 163 PRO B N 1
ATOM 2672 C CA . PRO B 1 163 ? 24.766 34.531 -22.109 1 29.98 163 PRO B CA 1
ATOM 2673 C C . PRO B 1 163 ? 23.969 35.344 -23.156 1 29.98 163 PRO B C 1
ATOM 2675 O O . PRO B 1 163 ? 24.047 35.031 -24.344 1 29.98 163 PRO B O 1
ATOM 2678 N N . ALA B 1 164 ? 22.734 35.625 -22.812 1 29.44 164 ALA B N 1
ATOM 2679 C CA . ALA B 1 164 ? 22.016 36.625 -23.594 1 29.44 164 ALA B CA 1
ATOM 2680 C C . ALA B 1 164 ? 22.969 37.719 -24.078 1 29.44 164 ALA B C 1
ATOM 2682 O O . ALA B 1 164 ? 23.609 38.375 -23.266 1 29.44 164 ALA B O 1
ATOM 2683 N N . LYS B 1 165 ? 23.703 37.469 -25.172 1 29.88 165 LYS B N 1
ATOM 2684 C CA . LYS B 1 165 ? 24.469 38.5 -25.875 1 29.88 165 LYS B CA 1
ATOM 2685 C C . LYS B 1 165 ? 23.797 39.875 -25.781 1 29.88 165 LYS B C 1
ATOM 2687 O O . LYS B 1 165 ? 22.562 39.938 -25.812 1 29.88 165 LYS B O 1
ATOM 2692 N N . THR B 1 166 ? 24.516 40.844 -25.219 1 28.73 166 THR B N 1
ATOM 2693 C CA . THR B 1 166 ? 24.469 42.312 -25.172 1 28.73 166 THR B CA 1
ATOM 2694 C C . THR B 1 166 ? 24 42.875 -26.516 1 28.73 166 THR B C 1
ATOM 2696 O O . THR B 1 166 ? 24.734 42.812 -27.5 1 28.73 166 THR B O 1
ATOM 2699 N N . ARG B 1 167 ? 22.859 42.344 -27.047 1 24.89 167 ARG B N 1
ATOM 2700 C CA . ARG B 1 167 ? 22.531 43.031 -28.297 1 24.89 167 ARG B CA 1
ATOM 2701 C C . ARG B 1 167 ? 22.781 44.531 -28.172 1 24.89 167 ARG B C 1
ATOM 2703 O O . ARG B 1 167 ? 22.266 45.188 -27.266 1 24.89 167 ARG B O 1
ATOM 2710 N N . LYS B 1 168 ? 23.859 45 -28.812 1 27.95 168 LYS B N 1
ATOM 2711 C CA . LYS B 1 168 ? 24.406 46.281 -29.203 1 27.95 168 LYS B CA 1
ATOM 2712 C C . LYS B 1 168 ? 23.297 47.281 -29.5 1 27.95 168 LYS B C 1
ATOM 2714 O O . LYS B 1 168 ? 22.297 46.938 -30.125 1 27.95 168 LYS B O 1
ATOM 2719 N N . LYS B 1 169 ? 23.281 48.375 -28.688 1 29.97 169 LYS B N 1
ATOM 2720 C CA . LYS B 1 169 ? 22.734 49.719 -28.781 1 29.97 169 LYS B CA 1
ATOM 2721 C C . LYS B 1 169 ? 22.859 50.25 -30.219 1 29.97 169 LYS B C 1
ATOM 2723 O O . LYS B 1 169 ? 23.906 50.781 -30.594 1 29.97 169 LYS B O 1
ATOM 2728 N N . LYS B 1 170 ? 22.719 49.375 -31.234 1 26.97 170 LYS B N 1
ATOM 2729 C CA . LYS B 1 170 ? 23.031 50.125 -32.469 1 26.97 170 LYS B CA 1
ATOM 2730 C C . LYS B 1 170 ? 22.469 51.531 -32.375 1 26.97 170 LYS B C 1
ATOM 2732 O O . LYS B 1 170 ? 21.297 51.719 -32.062 1 26.97 170 LYS B O 1
ATOM 2737 N N . ARG B 1 171 ? 23.406 52.5 -32.469 1 25.98 171 ARG B N 1
ATOM 2738 C CA . ARG B 1 171 ? 23.625 53.938 -32.719 1 25.98 171 ARG B CA 1
ATOM 2739 C C . ARG B 1 171 ? 22.734 54.438 -33.844 1 25.98 171 ARG B C 1
ATOM 2741 O O . ARG B 1 171 ? 23.188 54.531 -35 1 25.98 171 ARG B O 1
ATOM 2748 N N . ALA B 1 172 ? 21.734 53.688 -34.156 1 24.53 172 ALA B N 1
ATOM 2749 C CA . ALA B 1 172 ? 21.375 54.312 -35.438 1 24.53 172 ALA B CA 1
ATOM 2750 C C . ALA B 1 172 ? 21.438 55.812 -35.344 1 24.53 172 ALA B C 1
ATOM 2752 O O . ALA B 1 172 ? 20.875 56.438 -34.438 1 24.53 172 ALA B O 1
ATOM 2753 N N . ALA B 1 173 ? 22.281 56.469 -36.188 1 26.95 173 ALA B N 1
ATOM 2754 C CA . ALA B 1 173 ? 22.719 57.688 -36.844 1 26.95 173 ALA B CA 1
ATOM 2755 C C . ALA B 1 173 ? 21.531 58.594 -37.219 1 26.95 173 ALA B C 1
ATOM 2757 O O . ALA B 1 173 ? 21.578 59.812 -37.062 1 26.95 173 ALA B O 1
ATOM 2758 N N . ALA B 1 174 ? 20.547 58.094 -38.188 1 26.08 174 ALA B N 1
ATOM 2759 C CA . ALA B 1 174 ? 19.984 59.25 -38.906 1 26.08 174 ALA B CA 1
ATOM 2760 C C . ALA B 1 174 ? 19.047 60.031 -38 1 26.08 174 ALA B C 1
ATOM 2762 O O . ALA B 1 174 ? 18.297 59.438 -37.219 1 26.08 174 ALA B O 1
#

Radius of gyration: 27.7 Å; Cα contacts (8 Å, |Δi|>4): 301; chains: 2; bounding box: 74×96×82 Å

Nearest PDB structures (foldseek):
  4mnu-assembly1_B  TM=7.789E-01  e=1.419E-07  Listeria monocytogenes EGD-e
  3bpx-assembly1_A  TM=6.923E-01  e=1.179E-07  unclassified
  4zzl-assembly1_B  TM=7.732E-01  e=3.166E-07  Pseudomonas aeruginosa
  7kfq-assembly1_A  TM=7.475E-01  e=5.188E-07  Variovorax paradoxus
  1lnw-assembly7_A  TM=7.544E-01  e=2.428E-06  Pseudomonas aeruginosa